Protein AF-A0A8T1AWL1-F1 (afdb_monomer_lite)

Structure (mmCIF, N/CA/C/O backbone):
data_AF-A0A8T1AWL1-F1
#
_entry.id   AF-A0A8T1AWL1-F1
#
loop_
_atom_site.group_PDB
_atom_site.id
_atom_site.type_symbol
_atom_site.label_atom_id
_atom_site.label_alt_id
_atom_site.label_comp_id
_atom_site.label_asym_id
_atom_site.label_entity_id
_atom_site.label_seq_id
_atom_site.pdbx_PDB_ins_code
_atom_site.Cartn_x
_atom_site.Cartn_y
_atom_site.Cartn_z
_atom_site.occupancy
_atom_site.B_iso_or_equiv
_atom_site.auth_seq_id
_atom_site.auth_comp_id
_atom_site.auth_asym_id
_atom_site.auth_atom_id
_atom_site.pdbx_PDB_model_num
ATOM 1 N N . MET A 1 1 ? -36.779 -4.312 30.062 1.00 52.31 1 MET A N 1
ATOM 2 C CA . MET A 1 1 ? -35.317 -4.356 29.832 1.00 52.31 1 MET A CA 1
ATOM 3 C C . MET A 1 1 ? -34.554 -3.399 30.735 1.00 52.31 1 MET A C 1
ATOM 5 O O . MET A 1 1 ? -33.697 -3.873 31.454 1.00 52.31 1 MET A O 1
ATOM 9 N N . VAL A 1 2 ? -34.824 -2.084 30.715 1.00 52.59 2 VAL A N 1
ATOM 10 C CA . VAL A 1 2 ? -34.150 -1.127 31.627 1.00 52.59 2 VAL A CA 1
ATOM 11 C C . VAL A 1 2 ? -34.743 -1.172 33.040 1.00 52.59 2 VAL A C 1
ATOM 13 O O . VAL A 1 2 ? -33.992 -1.184 34.005 1.00 52.59 2 VAL A O 1
ATOM 16 N N . ALA A 1 3 ? -36.070 -1.297 33.149 1.00 58.41 3 ALA A N 1
ATOM 17 C CA . ALA A 1 3 ? -36.783 -1.410 34.428 1.00 58.41 3 ALA A CA 1
ATOM 18 C C . ALA A 1 3 ? -36.463 -2.697 35.216 1.00 58.41 3 ALA A C 1
ATOM 20 O O . ALA A 1 3 ? -36.768 -2.797 36.397 1.00 58.41 3 ALA A O 1
ATOM 21 N N . ASP A 1 4 ? -35.845 -3.684 34.558 1.00 67.50 4 ASP A N 1
ATOM 22 C CA . ASP A 1 4 ? -35.512 -4.978 35.161 1.00 67.50 4 ASP A CA 1
ATOM 23 C C . ASP A 1 4 ? -34.087 -4.991 35.760 1.00 67.50 4 ASP A C 1
ATOM 25 O O . ASP A 1 4 ? -33.639 -6.015 36.272 1.00 67.50 4 ASP A O 1
ATOM 29 N N . GLY A 1 5 ? -33.372 -3.858 35.704 1.00 72.69 5 GLY A N 1
ATOM 30 C CA . GLY A 1 5 ? -32.053 -3.672 36.313 1.00 72.69 5 GLY A CA 1
ATOM 31 C C . GLY A 1 5 ? -30.855 -4.078 35.442 1.00 72.69 5 GLY A C 1
ATOM 32 O O . GLY A 1 5 ? -30.985 -4.623 34.341 1.00 72.69 5 GLY A O 1
ATOM 33 N N . TYR A 1 6 ? -29.652 -3.785 35.948 1.00 79.62 6 TYR A N 1
ATOM 34 C CA . TYR A 1 6 ? -28.379 -4.003 35.244 1.00 79.62 6 TYR A CA 1
ATOM 35 C C . TYR A 1 6 ? -28.126 -5.467 34.877 1.00 79.62 6 TYR A C 1
ATOM 37 O O . TYR A 1 6 ? -27.650 -5.762 33.781 1.00 79.62 6 TYR A O 1
ATOM 45 N N . ASP A 1 7 ? -28.467 -6.391 35.773 1.00 81.25 7 ASP A N 1
ATOM 46 C CA . ASP A 1 7 ? -28.162 -7.813 35.606 1.00 81.25 7 ASP A CA 1
ATOM 47 C C . ASP A 1 7 ? -28.934 -8.432 34.439 1.00 81.25 7 ASP A C 1
ATOM 49 O O . ASP A 1 7 ? -28.407 -9.260 33.693 1.00 81.25 7 ASP A O 1
ATOM 53 N N . VAL A 1 8 ? -30.171 -7.981 34.217 1.00 83.62 8 VAL A N 1
ATOM 54 C CA . VAL A 1 8 ? -30.986 -8.419 33.078 1.00 83.62 8 VAL A CA 1
ATOM 55 C C . VAL A 1 8 ? -30.418 -7.872 31.769 1.00 83.62 8 VAL A C 1
ATOM 57 O O . VAL A 1 8 ? -30.343 -8.603 30.776 1.00 83.62 8 VAL A O 1
ATOM 60 N N . LEU A 1 9 ? -29.953 -6.617 31.771 1.00 83.00 9 LEU A N 1
ATOM 61 C CA . LEU A 1 9 ? -29.252 -6.026 30.632 1.00 83.00 9 LEU A CA 1
ATOM 62 C C . LEU A 1 9 ? -27.975 -6.812 30.302 1.00 83.00 9 LEU A C 1
ATOM 64 O O . LEU A 1 9 ? -27.787 -7.210 29.151 1.00 83.00 9 LEU A O 1
ATOM 68 N N . LEU A 1 10 ? -27.134 -7.085 31.302 1.00 83.94 10 LEU A N 1
ATOM 69 C CA . LEU A 1 10 ? -25.929 -7.899 31.145 1.00 83.94 10 LEU A CA 1
ATOM 70 C C . LEU A 1 10 ? -26.251 -9.302 30.632 1.00 83.94 10 LEU A C 1
ATOM 72 O O . LEU A 1 10 ? -25.583 -9.777 29.717 1.00 83.94 10 LEU A O 1
ATOM 76 N N . GLY A 1 11 ? -27.293 -9.950 31.156 1.00 86.00 11 GLY A N 1
ATOM 77 C CA . GLY A 1 11 ? -27.730 -11.267 30.694 1.00 86.00 11 GLY A CA 1
ATOM 78 C C . GLY A 1 11 ? -28.126 -11.276 29.214 1.00 86.00 11 GLY A C 1
ATOM 79 O O . GLY A 1 11 ? -27.826 -12.230 28.494 1.00 86.00 11 GLY A O 1
ATOM 80 N N . HIS A 1 12 ? -28.754 -10.204 28.724 1.00 84.88 12 HIS A N 1
ATOM 81 C CA . HIS A 1 12 ? -29.041 -10.039 27.298 1.00 84.88 12 HIS A CA 1
ATOM 82 C C . HIS A 1 12 ? -27.786 -9.822 26.460 1.00 84.88 12 HIS A C 1
ATOM 84 O O . HIS A 1 12 ? -27.632 -10.473 25.427 1.00 84.88 12 HIS A O 1
ATOM 90 N N . ILE A 1 13 ? -26.874 -8.961 26.910 1.00 86.06 13 ILE A N 1
ATOM 91 C CA . ILE A 1 13 ? -25.604 -8.740 26.213 1.00 86.06 13 ILE A CA 1
ATOM 92 C C . ILE A 1 13 ? -24.820 -10.059 26.152 1.00 86.06 13 ILE A C 1
ATOM 94 O O . ILE A 1 13 ? -24.369 -10.442 25.077 1.00 86.06 13 ILE A O 1
ATOM 98 N N . LYS A 1 14 ? -24.745 -10.813 27.254 1.00 85.69 14 LYS A N 1
ATOM 99 C CA . LYS A 1 14 ? -24.077 -12.118 27.309 1.00 85.69 14 LYS A CA 1
ATOM 100 C C . LYS A 1 14 ? -24.652 -13.112 26.296 1.00 85.69 14 LYS A C 1
ATOM 102 O O . LYS A 1 14 ? -23.890 -13.732 25.566 1.00 85.69 14 LYS A O 1
ATOM 107 N N . ARG A 1 15 ? -25.982 -13.194 26.153 1.00 86.19 15 ARG A N 1
ATOM 108 C CA . ARG A 1 15 ? -26.602 -14.031 25.106 1.00 86.19 15 ARG A CA 1
ATOM 109 C C . ARG A 1 15 ? -26.169 -13.630 23.696 1.00 86.19 15 ARG A C 1
ATOM 111 O O . ARG A 1 15 ? -25.923 -14.503 22.873 1.00 86.19 15 ARG A O 1
ATOM 118 N N . VAL A 1 16 ? -26.059 -12.330 23.411 1.00 84.69 16 VAL A N 1
ATOM 119 C CA . VAL A 1 16 ? -25.571 -11.853 22.103 1.00 84.69 16 VAL A CA 1
ATOM 120 C C . VAL A 1 16 ? -24.126 -12.299 21.874 1.00 84.69 16 VAL A C 1
ATOM 122 O O . VAL A 1 16 ? -23.803 -12.764 20.779 1.00 84.69 16 VAL A O 1
ATOM 125 N N . PHE A 1 17 ? -23.280 -12.225 22.905 1.00 83.81 17 PHE A N 1
ATOM 126 C CA . PHE A 1 17 ? -21.910 -12.741 22.864 1.00 83.81 17 PHE A CA 1
ATOM 127 C C . PHE A 1 17 ? -21.868 -14.236 22.549 1.00 83.81 17 PHE A C 1
ATOM 129 O O . PHE A 1 17 ? -21.168 -14.622 21.618 1.00 83.81 17 PHE A O 1
ATOM 136 N N . ASP A 1 18 ? -22.669 -15.045 23.244 1.00 82.38 18 ASP A N 1
ATOM 137 C CA . ASP A 1 18 ? -22.719 -16.499 23.045 1.00 82.38 18 ASP A CA 1
ATOM 138 C C . ASP A 1 18 ? -23.155 -16.878 21.617 1.00 82.38 18 ASP A C 1
ATOM 140 O O . ASP A 1 18 ? -22.702 -17.877 21.062 1.00 82.38 18 ASP A O 1
ATOM 144 N N . THR A 1 19 ? -24.011 -16.064 20.989 1.00 84.50 19 THR A N 1
ATOM 145 C CA . THR A 1 19 ? -24.459 -16.278 19.600 1.00 84.50 19 THR A CA 1
ATOM 146 C C . THR A 1 19 ? -23.505 -15.732 18.531 1.00 84.50 19 THR A C 1
ATOM 148 O O . THR A 1 19 ? -23.675 -16.036 17.350 1.00 84.50 19 THR A O 1
ATOM 151 N N . THR A 1 20 ? -22.508 -14.925 18.906 1.00 79.81 20 THR A N 1
ATOM 152 C CA . THR A 1 20 ? -21.612 -14.254 17.954 1.00 79.81 20 THR A CA 1
ATOM 153 C C . THR A 1 20 ? -20.258 -14.959 17.894 1.00 79.81 20 THR A C 1
ATOM 155 O O . THR A 1 20 ? -19.442 -14.858 18.809 1.00 79.81 20 THR A O 1
ATOM 158 N N . ASN A 1 21 ? -19.977 -15.632 16.775 1.00 73.44 21 ASN A N 1
ATOM 159 C CA . ASN A 1 21 ? -18.712 -16.344 16.581 1.00 73.44 21 ASN A CA 1
ATOM 160 C C . ASN A 1 21 ? -17.486 -15.429 16.746 1.00 73.44 21 ASN A C 1
ATOM 162 O O . ASN A 1 21 ? -17.373 -14.382 16.107 1.00 73.44 21 ASN A O 1
ATOM 166 N N . GLY A 1 22 ? -16.519 -15.884 17.549 1.00 71.19 22 GLY A N 1
ATOM 167 C CA . GLY A 1 22 ? -15.225 -15.220 17.731 1.00 71.19 22 GLY A CA 1
ATOM 168 C C . GLY A 1 22 ? -15.190 -14.142 18.818 1.00 71.19 22 GLY A C 1
ATOM 169 O O . GLY A 1 22 ? -14.167 -13.468 18.950 1.00 71.19 22 GLY A O 1
ATOM 170 N N . LEU A 1 23 ? -16.265 -13.985 19.594 1.00 74.25 23 LEU A N 1
ATOM 171 C CA . LEU A 1 23 ? -16.273 -13.193 20.820 1.00 74.25 23 LEU A CA 1
ATOM 172 C C . LEU A 1 23 ? -16.142 -14.103 22.045 1.00 74.25 23 LEU A C 1
ATOM 174 O O . LEU A 1 23 ? -16.758 -15.162 22.108 1.00 74.25 23 LEU A O 1
ATOM 178 N N . THR A 1 24 ? -15.361 -13.663 23.029 1.00 74.75 24 THR A N 1
ATOM 179 C CA . THR A 1 24 ? -15.246 -14.324 24.334 1.00 74.75 24 THR A CA 1
ATOM 180 C C . THR A 1 24 ? -15.748 -13.361 25.398 1.00 74.75 24 THR A C 1
ATOM 182 O O . THR A 1 24 ? -15.341 -12.199 25.419 1.00 74.75 24 THR A O 1
ATOM 185 N N . TRP A 1 25 ? -16.645 -13.830 26.263 1.00 77.75 25 TRP A N 1
ATOM 186 C CA . TRP A 1 25 ? -17.114 -13.054 27.407 1.00 77.75 25 TRP A CA 1
ATOM 187 C C . TRP A 1 25 ? -16.077 -13.096 28.536 1.00 77.75 25 TRP A C 1
ATOM 189 O O . TRP A 1 25 ? -15.722 -14.177 29.003 1.00 77.75 25 TRP A O 1
ATOM 199 N N . GLU A 1 26 ? -15.615 -11.933 28.994 1.00 75.94 26 GLU A N 1
ATOM 200 C CA . GLU A 1 26 ? -14.790 -11.796 30.202 1.00 75.94 26 GLU A CA 1
ATOM 201 C C . GLU A 1 26 ? -15.681 -11.321 31.367 1.00 75.94 26 GLU A C 1
ATOM 203 O O . GLU A 1 26 ? -16.566 -10.488 31.179 1.00 75.94 26 GLU A O 1
ATOM 208 N N . GLU A 1 27 ? -15.482 -11.828 32.588 1.00 72.94 27 GLU A N 1
ATOM 209 C CA . GLU A 1 27 ? -16.329 -11.449 33.739 1.00 72.94 27 GLU A CA 1
ATOM 210 C C . GLU A 1 27 ? -16.206 -9.962 34.120 1.00 72.94 27 GLU A C 1
ATOM 212 O O . GLU A 1 27 ? -17.133 -9.388 34.681 1.00 72.94 27 GLU A O 1
ATOM 217 N N . SER A 1 28 ? -15.099 -9.309 33.755 1.00 76.44 28 SER A N 1
ATOM 218 C CA . SER A 1 28 ? -14.822 -7.892 34.024 1.00 76.44 28 SER A CA 1
ATOM 219 C C . SER A 1 28 ? -15.341 -6.927 32.948 1.00 76.44 28 SER A C 1
ATOM 221 O O . SER A 1 28 ? -14.894 -5.779 32.868 1.00 76.44 28 SER A O 1
ATOM 223 N N . VAL A 1 29 ? -16.243 -7.373 32.073 1.00 79.38 29 VAL A N 1
ATOM 224 C CA . VAL A 1 29 ? -16.742 -6.554 30.965 1.00 79.38 29 VAL A CA 1
ATOM 225 C C . VAL A 1 29 ? -17.571 -5.370 31.474 1.00 79.38 29 VAL A C 1
ATOM 227 O O . VAL A 1 29 ? -18.589 -5.527 32.144 1.00 79.38 29 VAL A O 1
ATOM 230 N N . SER A 1 30 ? -17.153 -4.161 31.091 1.00 88.19 30 SER A N 1
ATOM 231 C CA . SER A 1 30 ? -17.89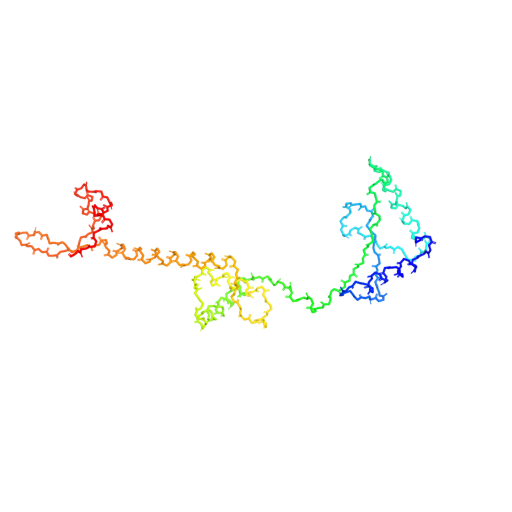4 -2.922 31.342 1.00 88.19 30 SER A CA 1
ATOM 232 C C . SER A 1 30 ? -18.742 -2.534 30.130 1.00 88.19 30 SER A C 1
ATOM 234 O O . SER A 1 30 ? -18.267 -2.560 28.990 1.00 88.19 30 SER A O 1
ATOM 236 N N . VAL A 1 31 ? -19.994 -2.145 30.381 1.00 90.50 31 VAL A N 1
ATOM 237 C CA . VAL A 1 31 ? -20.929 -1.669 29.353 1.00 90.50 31 VAL A CA 1
ATOM 238 C C . VAL A 1 31 ? -20.874 -0.148 29.291 1.00 90.50 31 VAL A C 1
ATOM 240 O O . VAL A 1 31 ? -20.898 0.526 30.317 1.00 90.50 31 VAL A O 1
ATOM 243 N N . TYR A 1 32 ? -20.826 0.400 28.083 1.00 92.88 32 TYR A N 1
ATOM 244 C CA . TYR A 1 32 ? -20.804 1.835 27.826 1.00 92.88 32 TYR A CA 1
ATOM 245 C C . TYR A 1 32 ? -22.014 2.248 27.003 1.00 92.88 32 TYR A C 1
ATOM 247 O O . TYR A 1 32 ? -22.480 1.507 26.141 1.00 92.88 32 TYR A O 1
ATOM 255 N N . VAL A 1 33 ? -22.496 3.462 27.228 1.00 91.69 33 VAL A N 1
ATOM 256 C CA . VAL A 1 33 ? -23.576 4.073 26.464 1.00 91.69 33 VAL A CA 1
ATOM 257 C C . VAL A 1 33 ? -23.051 5.277 25.702 1.00 91.69 33 VAL A C 1
ATOM 259 O O . VAL A 1 33 ? -22.259 6.077 26.209 1.00 91.69 33 VAL A O 1
ATOM 262 N N . LYS A 1 34 ? -23.508 5.418 24.460 1.00 91.19 34 LYS A N 1
ATOM 263 C CA . LYS A 1 34 ? -23.259 6.618 23.669 1.00 91.19 34 LYS A CA 1
ATOM 264 C C . LYS A 1 34 ? -24.265 7.704 24.076 1.00 91.19 34 LYS A C 1
ATOM 266 O O . LYS A 1 34 ? -25.448 7.561 23.764 1.00 91.19 34 LYS A O 1
ATOM 271 N N . PRO A 1 35 ? -23.833 8.805 24.722 1.00 86.19 35 PRO A N 1
ATOM 272 C CA . PRO A 1 35 ? -24.764 9.787 25.285 1.00 86.19 35 PRO A CA 1
ATOM 273 C C . PRO A 1 35 ? -25.473 10.614 24.207 1.00 86.19 35 PRO A C 1
ATOM 275 O O . PRO A 1 35 ? -26.565 11.130 24.428 1.00 86.19 35 PRO A O 1
ATOM 278 N N . THR A 1 36 ? -24.864 10.761 23.024 1.00 80.56 36 THR A N 1
ATOM 279 C CA . THR A 1 36 ? -25.463 11.481 21.897 1.00 80.56 36 THR A CA 1
ATOM 280 C C . THR A 1 36 ? -25.104 10.855 20.553 1.00 80.56 36 THR A C 1
ATOM 282 O O . THR A 1 36 ? -24.020 10.302 20.398 1.00 80.56 36 THR A O 1
ATOM 285 N N . ASN A 1 37 ? -25.953 11.018 19.530 1.00 78.88 37 ASN A N 1
ATOM 286 C CA . ASN A 1 37 ? -25.716 10.435 18.197 1.00 78.88 37 ASN A CA 1
ATOM 287 C C . ASN A 1 37 ? -24.341 10.777 17.588 1.00 78.88 37 ASN A C 1
ATOM 289 O O . ASN A 1 37 ? -23.778 9.948 16.874 1.00 78.88 37 ASN A O 1
ATOM 293 N N . HIS A 1 38 ? -23.779 11.950 17.902 1.00 81.19 38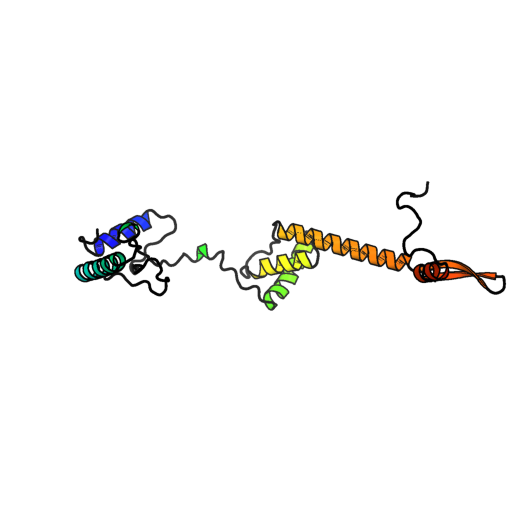 HIS A N 1
ATOM 294 C CA . HIS A 1 38 ? -22.490 12.425 17.382 1.00 81.19 38 HIS A CA 1
ATOM 295 C C . HIS A 1 38 ? -21.351 12.380 18.409 1.00 81.19 38 HIS A C 1
ATOM 297 O O . HIS A 1 38 ? -20.257 12.841 18.099 1.00 81.19 38 HIS A O 1
ATOM 303 N N . ALA A 1 39 ? -21.578 11.830 19.609 1.00 84.94 39 ALA A N 1
ATOM 304 C CA . ALA A 1 39 ? -20.514 11.687 20.598 1.00 84.94 39 ALA A CA 1
ATOM 305 C C . ALA A 1 39 ? -19.380 10.826 20.011 1.00 84.94 39 ALA A C 1
ATOM 307 O O . ALA A 1 39 ? -19.659 9.719 19.527 1.00 84.94 39 ALA A O 1
ATOM 308 N N . PRO A 1 40 ? -18.126 11.310 20.013 1.00 89.19 40 PRO A N 1
ATOM 309 C CA . PRO A 1 40 ? -16.989 10.481 19.660 1.00 89.19 40 PRO A CA 1
ATOM 310 C C . PRO A 1 40 ? -16.797 9.394 20.723 1.00 89.19 40 PRO A C 1
ATOM 312 O O . PRO A 1 40 ? -17.221 9.534 21.867 1.00 89.19 40 PRO A O 1
ATOM 315 N N . GLN A 1 41 ? -16.118 8.311 20.350 1.00 88.44 41 GLN A N 1
ATOM 316 C CA . GLN A 1 41 ? -15.945 7.137 21.210 1.00 88.44 41 GLN A CA 1
ATOM 317 C C . GLN A 1 41 ? -15.309 7.448 22.577 1.00 88.44 41 GLN A C 1
ATOM 319 O O . GLN A 1 41 ? -15.667 6.831 23.574 1.00 88.44 41 GLN A O 1
ATOM 324 N N . LYS A 1 42 ? -14.400 8.430 22.633 1.00 90.81 42 LYS A N 1
ATOM 325 C CA . LYS A 1 42 ? -13.760 8.894 23.876 1.00 90.81 42 LYS A CA 1
ATOM 326 C C . LYS A 1 42 ? -14.738 9.478 24.908 1.00 90.81 42 LYS A C 1
ATOM 328 O O . LYS A 1 42 ? -14.399 9.524 26.081 1.00 90.81 42 LYS A O 1
ATOM 333 N N . ASP A 1 43 ? -15.927 9.894 24.470 1.00 91.88 43 ASP A N 1
ATOM 334 C CA . ASP A 1 43 ? -16.957 10.510 25.313 1.00 91.88 43 ASP A CA 1
ATOM 335 C C . ASP A 1 43 ? -18.063 9.499 25.674 1.00 91.88 43 ASP A C 1
ATOM 337 O O . ASP A 1 43 ? -19.142 9.876 26.136 1.00 91.88 43 ASP A O 1
ATOM 341 N N . TYR A 1 44 ? -17.846 8.204 25.414 1.00 93.06 44 TYR A N 1
ATOM 342 C CA . TYR A 1 44 ? -18.775 7.159 25.834 1.00 93.06 44 TYR A CA 1
ATOM 343 C C . TYR A 1 44 ? -18.686 6.985 27.346 1.00 93.06 44 TYR A C 1
ATOM 345 O O . TYR A 1 44 ? -17.599 6.925 27.917 1.00 93.06 44 TYR A O 1
ATOM 353 N N . ILE A 1 45 ? -19.845 6.886 27.988 1.00 93.38 45 ILE A N 1
ATOM 354 C CA . ILE A 1 45 ? -19.950 6.876 29.446 1.00 93.38 45 ILE A CA 1
ATOM 355 C C . ILE A 1 45 ? -20.264 5.453 29.885 1.00 93.38 45 ILE A C 1
ATOM 357 O O . ILE A 1 45 ? -21.074 4.781 29.249 1.00 93.38 45 ILE A O 1
ATOM 361 N N . GLN A 1 46 ? -19.628 4.981 30.953 1.00 92.75 46 GLN A N 1
ATOM 362 C CA . GLN A 1 46 ? -19.955 3.679 31.524 1.00 92.75 46 GLN A CA 1
ATOM 363 C C . GLN A 1 46 ? -21.404 3.683 32.030 1.00 92.75 46 GLN A C 1
ATOM 365 O O . GLN A 1 46 ? -21.867 4.655 32.635 1.00 92.75 46 GLN A O 1
ATOM 370 N N . VAL A 1 47 ? -22.134 2.611 31.736 1.00 91.06 47 VAL A N 1
ATOM 371 C CA . VAL A 1 47 ? -23.482 2.397 32.260 1.00 91.06 47 VAL A CA 1
ATOM 372 C C . VAL A 1 47 ? -23.358 2.167 33.759 1.00 91.06 47 VAL A C 1
ATOM 374 O O . VAL A 1 47 ? -22.504 1.391 34.193 1.00 91.06 47 VAL A O 1
ATOM 377 N N . ALA A 1 48 ? -24.169 2.870 34.547 1.00 88.56 48 ALA A N 1
ATOM 378 C CA . ALA A 1 48 ? -24.213 2.636 35.985 1.00 88.56 48 ALA A CA 1
ATOM 379 C C . ALA A 1 48 ? -24.564 1.163 36.273 1.00 88.56 48 ALA A C 1
ATOM 381 O O . ALA A 1 48 ? -25.192 0.507 35.455 1.00 88.56 48 ALA A O 1
ATOM 382 N N . THR A 1 49 ? -24.139 0.621 37.408 1.00 84.75 49 THR A N 1
ATOM 383 C CA . THR A 1 49 ? -24.459 -0.762 37.812 1.00 84.75 49 THR A CA 1
ATOM 384 C C . THR A 1 49 ? -25.680 -0.838 38.721 1.00 84.75 49 THR A C 1
ATOM 386 O O . THR A 1 49 ? -26.346 -1.865 38.772 1.00 84.75 49 THR A O 1
ATOM 389 N N . ASP A 1 50 ? -25.988 0.244 39.434 1.00 85.44 50 ASP A N 1
ATOM 390 C CA . ASP A 1 50 ? -27.179 0.331 40.273 1.00 85.44 50 ASP A CA 1
ATOM 391 C C . ASP A 1 50 ? -28.433 0.591 39.426 1.00 85.44 50 ASP A C 1
ATOM 393 O O . ASP A 1 50 ? -28.440 1.476 38.568 1.00 85.44 50 ASP A O 1
ATOM 397 N N . SER A 1 51 ? -29.511 -0.147 39.697 1.00 78.81 51 SER A N 1
ATOM 398 C CA . SER A 1 51 ? -30.771 -0.061 38.955 1.00 78.81 51 SER A CA 1
ATOM 399 C C . SER A 1 51 ? -31.352 1.354 38.957 1.00 78.81 51 SER A C 1
ATOM 401 O O . SER A 1 51 ? -31.758 1.842 37.903 1.00 78.81 51 SER A O 1
ATOM 403 N N . THR A 1 52 ? -31.330 2.055 40.098 1.00 82.62 52 THR A N 1
ATOM 404 C CA . THR A 1 52 ? -31.883 3.421 40.169 1.00 82.62 52 THR A CA 1
ATOM 405 C C . THR A 1 52 ? -31.016 4.423 39.405 1.00 82.62 52 THR A C 1
ATOM 407 O O . THR A 1 52 ? -31.525 5.289 38.686 1.00 82.62 52 THR A O 1
ATOM 410 N N . ALA A 1 53 ? -29.694 4.259 39.477 1.00 85.75 53 ALA A N 1
ATOM 411 C CA . ALA A 1 53 ? -28.743 5.077 38.738 1.00 85.75 53 ALA A CA 1
ATOM 412 C C . ALA A 1 53 ? -28.817 4.848 37.216 1.00 85.75 53 ALA A C 1
ATOM 414 O O . ALA A 1 53 ? -28.694 5.809 36.455 1.00 85.75 53 ALA A O 1
ATOM 415 N N . ILE A 1 54 ? -29.054 3.614 36.756 1.00 86.12 54 ILE A N 1
ATOM 416 C CA . ILE A 1 54 ? -29.245 3.296 35.329 1.00 86.12 54 ILE A CA 1
ATOM 417 C C . ILE A 1 54 ? -30.498 3.963 34.791 1.00 86.12 54 ILE A C 1
ATOM 419 O O . ILE A 1 54 ? -30.450 4.592 33.732 1.00 86.12 54 ILE A O 1
ATOM 423 N N . GLU A 1 55 ? -31.615 3.835 35.508 1.00 84.94 55 GLU A N 1
ATOM 424 C CA . GLU A 1 55 ? -32.870 4.462 35.107 1.00 84.94 55 GLU A CA 1
ATOM 425 C C . GLU A 1 55 ? -32.703 5.977 34.993 1.00 84.94 55 GLU A C 1
ATOM 427 O O . GLU A 1 55 ? -33.049 6.555 33.961 1.00 84.94 55 GLU A O 1
ATOM 432 N N . ALA A 1 56 ? -32.085 6.614 35.992 1.00 87.19 56 ALA A N 1
ATOM 433 C CA . ALA A 1 56 ? -31.795 8.044 35.963 1.00 87.19 56 ALA A CA 1
ATOM 434 C C . ALA A 1 56 ? -30.865 8.431 34.796 1.00 87.19 56 ALA A C 1
ATOM 436 O O . ALA A 1 56 ? -31.114 9.421 34.096 1.00 87.19 56 ALA A O 1
ATOM 437 N N . GLN A 1 57 ? -29.814 7.646 34.542 1.00 89.56 57 GLN A N 1
ATOM 438 C CA . GLN A 1 57 ? -28.867 7.880 33.450 1.00 89.56 57 GLN A CA 1
ATOM 439 C C . GLN A 1 57 ? -29.560 7.788 32.086 1.00 89.56 57 GLN A C 1
ATOM 441 O O . GLN A 1 57 ? -29.455 8.706 31.267 1.00 89.56 57 GLN A O 1
ATOM 446 N N . PHE A 1 58 ? -30.306 6.712 31.835 1.00 88.56 58 PHE A N 1
ATOM 447 C CA . PHE A 1 58 ? -30.998 6.509 30.565 1.00 88.56 58 PHE A CA 1
ATOM 448 C C . PHE A 1 58 ? -32.154 7.490 30.378 1.00 88.56 58 PHE A C 1
ATOM 450 O O . PHE A 1 58 ? -32.320 8.002 29.270 1.00 88.56 58 PHE A O 1
ATOM 457 N N . ALA A 1 59 ? -32.886 7.845 31.438 1.00 86.88 59 ALA A N 1
ATOM 458 C CA . ALA A 1 59 ? -33.900 8.896 31.390 1.00 86.88 59 ALA A CA 1
ATOM 459 C C . ALA A 1 59 ? -33.288 10.255 31.020 1.00 86.88 59 ALA A C 1
ATOM 461 O O . ALA A 1 59 ? -33.850 10.983 30.201 1.00 86.88 59 ALA A O 1
ATOM 462 N N . THR A 1 60 ? -32.104 10.575 31.549 1.00 88.12 60 THR A N 1
ATOM 463 C CA . THR A 1 60 ? -31.386 11.819 31.230 1.00 88.12 60 THR A CA 1
ATOM 464 C C . THR A 1 60 ? -30.932 11.847 29.770 1.00 88.12 60 THR A C 1
ATOM 466 O O . THR A 1 60 ? -31.144 12.840 29.066 1.00 88.12 60 THR A O 1
ATOM 469 N N . ILE A 1 61 ? -30.352 10.747 29.281 1.00 87.69 61 ILE A N 1
ATOM 470 C CA . ILE A 1 61 ? -29.941 10.600 27.876 1.00 87.69 61 ILE A CA 1
ATOM 471 C C . ILE A 1 61 ? -31.160 10.732 26.953 1.00 87.69 61 ILE A C 1
ATOM 473 O O . ILE A 1 61 ? -31.131 11.493 25.983 1.00 87.69 61 ILE A O 1
ATOM 477 N N . TRP A 1 62 ? -32.259 10.057 27.292 1.00 84.19 62 TRP A N 1
ATOM 478 C CA . TRP A 1 62 ? -33.513 10.105 26.546 1.00 84.19 62 TRP A CA 1
ATOM 479 C C . TRP A 1 62 ? -34.122 11.511 26.517 1.00 84.19 62 TRP A C 1
ATOM 481 O O . TRP A 1 62 ? -34.512 12.008 25.457 1.00 84.19 62 TRP A O 1
ATOM 491 N N . HIS A 1 63 ? -34.155 12.196 27.663 1.00 83.44 63 HIS A N 1
ATOM 492 C CA . HIS A 1 63 ? -34.632 13.573 27.758 1.00 83.44 63 HIS A CA 1
ATOM 493 C C . HIS A 1 63 ? -33.781 14.519 26.903 1.00 83.44 63 HIS A C 1
ATOM 495 O O . HIS A 1 63 ? -34.308 15.367 26.187 1.00 83.44 63 HIS A O 1
ATOM 501 N N . THR A 1 64 ? -32.461 14.351 26.923 1.00 82.00 64 THR A N 1
ATOM 502 C CA . THR A 1 64 ? -31.529 15.177 26.143 1.00 82.00 64 THR A CA 1
ATOM 503 C C . THR A 1 64 ? -31.690 14.944 24.642 1.00 82.00 64 THR A C 1
ATOM 505 O O . THR A 1 64 ? -31.624 15.881 23.844 1.00 82.00 64 THR A O 1
ATOM 508 N N . ALA A 1 65 ? -31.950 13.701 24.236 1.00 77.88 65 ALA A N 1
ATOM 509 C CA . ALA A 1 65 ? -32.263 13.373 22.854 1.00 77.88 65 ALA A CA 1
ATOM 510 C C . ALA A 1 65 ? -33.580 14.014 22.383 1.00 77.88 65 ALA A C 1
ATOM 512 O O . ALA A 1 65 ? -33.648 14.494 21.250 1.00 77.88 65 ALA A O 1
ATOM 513 N N . ARG A 1 66 ? -34.590 14.092 23.265 1.00 74.69 66 ARG A N 1
ATOM 514 C CA . ARG A 1 66 ? -35.900 14.712 22.989 1.00 74.69 66 ARG A CA 1
ATOM 515 C C . ARG A 1 66 ? -35.809 16.187 22.607 1.00 74.69 66 ARG A C 1
ATOM 517 O O . ARG A 1 66 ? -36.590 16.641 21.781 1.00 74.69 66 ARG A O 1
ATOM 524 N N . LEU A 1 67 ? -34.865 16.929 23.182 1.00 76.50 67 LEU A N 1
ATOM 525 C CA . LEU A 1 67 ? -34.723 18.378 22.976 1.00 76.50 67 LEU A CA 1
ATOM 526 C C . LEU A 1 67 ? -34.207 18.768 21.573 1.00 76.50 67 LEU A C 1
ATOM 528 O O . LEU A 1 67 ? -33.976 19.944 21.301 1.00 76.50 67 LEU A O 1
ATOM 532 N N . ARG A 1 68 ? -33.995 17.804 20.667 1.00 71.31 68 ARG A N 1
ATOM 533 C CA . ARG A 1 68 ? -33.425 18.035 19.331 1.00 71.31 68 ARG A CA 1
ATOM 534 C C . ARG A 1 68 ? -34.494 18.342 18.283 1.00 71.31 68 ARG A C 1
ATOM 536 O O . ARG A 1 68 ? -35.627 17.885 18.370 1.00 71.31 68 ARG A O 1
ATOM 543 N N . LYS A 1 69 ? -34.076 19.034 17.215 1.00 61.56 69 LYS A N 1
ATOM 544 C CA . LYS A 1 69 ? -34.919 19.540 16.109 1.00 61.56 69 LYS A CA 1
ATOM 545 C C . LYS A 1 69 ? -35.789 18.477 15.402 1.00 61.56 69 LYS A C 1
ATOM 547 O O . LYS A 1 69 ? -36.800 18.836 14.816 1.00 61.56 69 LYS A O 1
ATOM 552 N N . HIS A 1 70 ? -35.413 17.195 15.471 1.00 60.50 70 HIS A N 1
ATOM 553 C CA . HIS A 1 70 ? -36.150 16.058 14.888 1.00 60.50 70 HIS A CA 1
ATOM 554 C C . HIS A 1 70 ? -36.795 15.119 15.934 1.00 60.50 70 HIS A C 1
ATOM 556 O O . HIS A 1 70 ? -37.304 14.060 15.574 1.00 60.50 70 HIS A O 1
ATOM 562 N N . GLY A 1 71 ? -36.801 15.497 17.219 1.00 59.72 71 GLY A N 1
ATOM 563 C CA . GLY A 1 71 ? -37.483 14.769 18.296 1.00 59.72 71 GLY A CA 1
ATOM 564 C C . GLY A 1 71 ? -37.067 13.297 18.467 1.00 59.72 71 GLY A C 1
ATOM 565 O O . GLY A 1 71 ? -35.967 12.888 18.094 1.00 59.72 71 GLY A O 1
ATOM 566 N N . HIS A 1 72 ? -37.967 12.494 19.051 1.00 53.81 72 HIS A N 1
ATOM 567 C CA . HIS A 1 72 ? -37.754 11.067 19.357 1.00 53.81 72 HIS A CA 1
ATOM 568 C C . HIS A 1 72 ? -37.588 10.165 18.126 1.00 53.81 72 HIS A C 1
ATOM 570 O O . HIS A 1 72 ? -37.053 9.069 18.256 1.00 53.81 72 HIS A O 1
ATOM 576 N N . ALA A 1 73 ? -38.025 10.605 16.942 1.00 59.09 73 ALA A N 1
ATOM 577 C CA . ALA A 1 73 ? -38.157 9.744 15.765 1.00 59.09 73 ALA A CA 1
ATOM 578 C C . ALA A 1 73 ? -36.823 9.171 15.244 1.00 59.09 73 ALA A C 1
ATOM 580 O O . ALA A 1 73 ? -36.831 8.207 14.487 1.00 59.09 73 ALA A O 1
ATOM 581 N N . ALA A 1 74 ? -35.685 9.743 15.651 1.00 62.06 74 ALA A N 1
ATOM 582 C CA . ALA A 1 74 ? -34.355 9.338 15.193 1.00 62.06 74 ALA A CA 1
ATOM 583 C C . ALA A 1 74 ? -33.390 8.939 16.326 1.00 62.06 74 ALA A C 1
ATOM 585 O O . ALA A 1 74 ? -32.191 8.778 16.079 1.00 62.06 74 ALA A O 1
ATOM 586 N N . PHE A 1 75 ? -33.858 8.834 17.577 1.00 66.56 75 PHE A N 1
ATOM 587 C CA . PHE A 1 75 ? -32.979 8.479 18.692 1.00 66.56 75 PHE A CA 1
ATOM 588 C C . PHE A 1 75 ? -32.985 6.973 18.955 1.00 66.56 75 PHE A C 1
ATOM 590 O O . PHE A 1 75 ? -34.017 6.388 19.273 1.00 66.56 75 PHE A O 1
ATOM 597 N N . VAL A 1 76 ? -31.803 6.365 18.865 1.00 75.75 76 VAL A N 1
ATOM 598 C CA . VAL A 1 76 ? -31.558 4.959 19.189 1.00 75.75 76 VAL A CA 1
ATOM 599 C C . VAL A 1 76 ? -30.497 4.913 20.278 1.00 75.75 76 VAL A C 1
ATOM 601 O O . VAL A 1 76 ? -29.396 5.441 20.100 1.00 75.75 76 VAL A O 1
ATOM 604 N N . LEU A 1 77 ? -30.821 4.278 21.406 1.00 81.06 77 LEU A N 1
ATOM 605 C CA . LEU A 1 77 ? -29.851 4.041 22.468 1.00 81.06 77 LEU A CA 1
ATOM 606 C C . LEU A 1 77 ? -28.851 2.985 21.989 1.00 81.06 77 LEU A C 1
ATOM 608 O O . LEU A 1 77 ? -29.227 1.848 21.715 1.00 81.06 77 LEU A O 1
ATOM 612 N N . MET A 1 78 ? -27.579 3.364 21.885 1.00 86.12 78 MET A N 1
ATOM 613 C CA . MET A 1 78 ? -26.511 2.452 21.482 1.00 86.12 78 MET A CA 1
ATOM 614 C C . MET A 1 78 ? -25.632 2.108 22.680 1.00 86.12 78 MET A C 1
ATOM 616 O O . MET A 1 78 ? -25.059 2.998 23.319 1.00 86.12 78 MET A O 1
ATOM 620 N N . LEU A 1 79 ? -25.525 0.808 22.944 1.00 89.06 79 LEU A N 1
ATOM 621 C CA . LEU A 1 79 ? -24.660 0.232 23.963 1.00 89.06 79 LEU A CA 1
ATOM 622 C C . LEU A 1 79 ? -23.421 -0.373 23.309 1.00 89.06 79 LEU A C 1
ATOM 624 O O . LEU A 1 79 ? -23.489 -0.943 22.221 1.00 89.06 79 LEU A O 1
ATOM 628 N N . TYR A 1 80 ? -22.294 -0.244 23.991 1.00 89.81 80 TYR A N 1
ATOM 629 C CA . TYR A 1 80 ? -20.993 -0.681 23.521 1.00 89.81 80 TYR A CA 1
ATOM 630 C C . TYR A 1 80 ? -20.292 -1.479 24.606 1.00 89.81 80 TYR A C 1
ATOM 632 O O . TYR A 1 80 ? -20.328 -1.132 25.784 1.00 89.81 80 TYR A O 1
ATOM 640 N N . VAL A 1 81 ? -19.611 -2.532 24.176 1.00 89.00 81 VAL A N 1
ATOM 641 C CA . VAL A 1 81 ? -18.748 -3.353 25.013 1.00 89.00 81 VAL A CA 1
ATOM 642 C C . VAL A 1 81 ? -17.383 -3.413 24.351 1.00 89.00 81 VAL A C 1
ATOM 644 O O . VAL A 1 81 ? -17.279 -3.628 23.141 1.00 89.00 81 VAL A O 1
ATOM 647 N N . TYR A 1 82 ? -16.335 -3.218 25.143 1.00 84.19 82 TYR A N 1
ATOM 648 C CA . TYR A 1 82 ? -14.962 -3.344 24.679 1.00 84.19 82 TYR A CA 1
ATOM 649 C C . TYR A 1 82 ? -14.460 -4.750 24.947 1.00 84.19 82 TYR A C 1
ATOM 651 O O . TYR A 1 82 ? -14.502 -5.223 26.077 1.00 84.19 82 TYR A O 1
ATOM 659 N N . VAL A 1 83 ? -13.959 -5.394 23.900 1.00 78.19 83 VAL A N 1
ATOM 660 C CA . VAL A 1 83 ? -13.409 -6.743 23.980 1.00 78.19 83 VAL A CA 1
ATOM 661 C C . VAL A 1 83 ? -12.013 -6.810 23.407 1.00 78.19 83 VAL A C 1
ATOM 663 O O . VAL A 1 83 ? -11.718 -6.279 22.329 1.00 78.19 83 VAL A O 1
ATOM 666 N N . SER A 1 84 ? -11.157 -7.510 24.140 1.00 68.38 84 SER A N 1
ATOM 667 C CA . SER A 1 84 ? -9.827 -7.876 23.693 1.00 68.38 84 SER A CA 1
ATOM 668 C C . SER A 1 84 ? -9.953 -8.881 22.554 1.00 68.38 84 SER A C 1
ATOM 670 O O . SER A 1 84 ? -10.387 -10.012 22.745 1.00 68.38 84 SER A O 1
ATOM 672 N N . ARG A 1 85 ? -9.567 -8.488 21.337 1.00 61.25 85 ARG A N 1
ATOM 673 C CA . ARG A 1 85 ? -9.491 -9.455 20.235 1.00 61.25 85 ARG A CA 1
ATOM 674 C C . ARG A 1 85 ? -8.366 -10.463 20.510 1.00 61.25 85 ARG A C 1
ATOM 676 O O .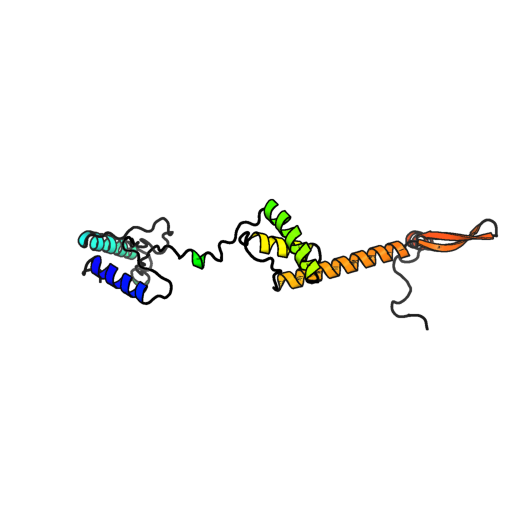 ARG A 1 85 ? -7.253 -10.023 20.832 1.00 61.25 85 ARG A O 1
ATOM 683 N N . PRO A 1 86 ? -8.602 -11.781 20.343 1.00 58.34 86 PRO A N 1
ATOM 684 C CA . PRO A 1 86 ? -7.576 -12.795 20.541 1.00 58.34 86 PRO A CA 1
ATOM 685 C C . PRO A 1 86 ? -6.334 -12.497 19.700 1.00 58.34 86 PRO A C 1
ATOM 687 O O . PRO A 1 86 ? -6.423 -12.139 18.524 1.00 58.34 86 PRO A O 1
ATOM 690 N N . ARG A 1 87 ? -5.150 -12.681 20.293 1.00 50.50 87 ARG A N 1
ATOM 691 C CA . ARG A 1 87 ? -3.854 -12.373 19.664 1.00 50.50 87 ARG A CA 1
ATOM 692 C C . ARG A 1 87 ? -3.637 -13.120 18.338 1.00 50.50 87 ARG A C 1
ATOM 694 O O . ARG A 1 87 ? -2.945 -12.597 17.476 1.00 50.50 87 ARG A O 1
ATOM 701 N N . ALA A 1 88 ? -4.281 -14.272 18.141 1.00 51.12 88 ALA A N 1
ATOM 702 C CA . ALA A 1 88 ? -4.255 -15.037 16.891 1.00 51.12 88 ALA A CA 1
ATOM 703 C C . ALA A 1 88 ? -4.903 -14.300 15.698 1.00 51.12 88 ALA A C 1
ATOM 705 O O . ALA A 1 88 ? -4.498 -14.500 14.559 1.00 51.12 88 ALA A O 1
ATOM 706 N N . GLN A 1 89 ? -5.836 -13.370 15.939 1.00 48.03 89 GLN A N 1
ATOM 707 C CA . GLN A 1 89 ? -6.361 -12.469 14.902 1.00 48.03 89 GLN A CA 1
ATOM 708 C C . GLN A 1 89 ? -5.458 -11.244 14.657 1.00 48.03 89 GLN A C 1
ATOM 710 O O . GLN A 1 89 ? -5.745 -10.439 13.775 1.00 48.03 89 GLN A O 1
ATOM 715 N N . ARG A 1 90 ? -4.325 -11.106 15.370 1.00 46.75 90 ARG A N 1
ATOM 716 C CA . ARG A 1 90 ? -3.258 -10.138 15.040 1.00 46.75 90 ARG A CA 1
ATOM 717 C C . ARG A 1 90 ? -2.313 -10.639 13.940 1.00 46.75 90 ARG A C 1
ATOM 719 O O . ARG A 1 90 ? -1.200 -10.135 13.831 1.00 46.75 90 ARG A O 1
ATOM 726 N N . LEU A 1 91 ? -2.755 -11.552 13.076 1.00 47.44 91 LEU A N 1
ATOM 727 C CA . LEU A 1 91 ? -2.071 -11.840 11.806 1.00 47.44 91 LEU A CA 1
ATOM 728 C C . LEU A 1 91 ? -1.977 -10.605 10.884 1.00 47.44 91 LEU A C 1
ATOM 730 O O . LEU A 1 91 ? -1.312 -10.646 9.857 1.00 47.44 91 LEU A O 1
ATOM 734 N N . THR A 1 92 ? -2.592 -9.480 11.262 1.00 51.38 92 THR A N 1
ATOM 735 C CA . THR A 1 92 ? -2.576 -8.230 10.500 1.00 51.38 92 THR A CA 1
ATOM 736 C C . THR A 1 92 ? -2.074 -7.025 11.298 1.00 51.38 92 THR A C 1
ATOM 738 O O . THR A 1 92 ? -2.510 -5.904 11.026 1.00 51.38 92 THR A O 1
ATOM 741 N N . SER A 1 93 ? -1.172 -7.179 12.281 1.00 53.69 93 SER A N 1
ATOM 742 C CA . SER A 1 93 ? -0.446 -5.991 12.763 1.00 53.69 93 SER A CA 1
ATOM 743 C C . SER A 1 93 ? 0.577 -5.585 11.699 1.00 53.69 93 SER A C 1
ATOM 745 O O . SER A 1 93 ? 1.765 -5.880 11.821 1.00 53.69 93 SER A O 1
ATOM 747 N N . LEU A 1 94 ? 0.084 -4.964 10.624 1.00 59.44 94 LEU A N 1
ATOM 748 C CA . LEU A 1 94 ? 0.891 -4.315 9.602 1.00 59.44 94 LEU A CA 1
ATOM 749 C C . LEU A 1 94 ? 1.885 -3.407 10.324 1.00 59.44 94 LEU A C 1
ATOM 751 O O . LEU A 1 94 ? 1.505 -2.418 10.954 1.00 59.44 94 LEU A O 1
ATOM 755 N N . ARG A 1 95 ? 3.160 -3.783 10.290 1.00 70.62 95 ARG A N 1
ATOM 756 C CA . ARG A 1 95 ? 4.234 -2.971 10.850 1.00 70.62 95 ARG A CA 1
ATOM 757 C C . ARG A 1 95 ? 4.476 -1.786 9.929 1.00 70.62 95 ARG A C 1
ATOM 759 O O . ARG A 1 95 ? 4.220 -1.841 8.725 1.00 70.62 95 ARG A O 1
ATOM 766 N N . ARG A 1 96 ? 5.012 -0.699 10.482 1.00 77.31 96 ARG A N 1
ATOM 767 C CA . ARG A 1 96 ? 5.509 0.395 9.649 1.00 77.31 96 ARG A CA 1
ATOM 768 C C . ARG A 1 96 ? 6.693 -0.121 8.831 1.00 77.31 96 ARG A C 1
ATOM 770 O O . ARG A 1 96 ? 7.657 -0.631 9.397 1.00 77.31 96 ARG A O 1
ATOM 777 N N . ALA A 1 97 ? 6.629 0.049 7.514 1.00 85.25 97 ALA A N 1
ATOM 778 C CA . ALA A 1 97 ? 7.774 -0.154 6.637 1.00 85.25 97 ALA A CA 1
ATOM 779 C C . ALA A 1 97 ? 8.737 1.031 6.820 1.00 85.25 97 ALA A C 1
ATOM 781 O O . ALA A 1 97 ? 8.579 2.068 6.183 1.00 85.25 97 ALA A O 1
ATOM 782 N N . THR A 1 98 ? 9.656 0.925 7.780 1.00 89.69 98 THR A N 1
ATOM 783 C CA . THR A 1 98 ? 10.729 1.908 7.985 1.00 89.69 98 THR A CA 1
ATOM 784 C C . THR A 1 98 ? 11.832 1.707 6.952 1.00 89.69 98 THR A C 1
ATOM 786 O O . THR A 1 98 ? 12.029 0.586 6.488 1.00 89.69 98 THR A O 1
ATOM 789 N N . ASP A 1 99 ? 12.592 2.757 6.632 1.00 89.12 99 ASP A N 1
ATOM 790 C CA . ASP A 1 99 ? 13.653 2.679 5.616 1.00 89.12 99 ASP A CA 1
ATOM 791 C C . ASP A 1 99 ? 14.666 1.568 5.906 1.00 89.12 99 ASP A C 1
ATOM 793 O O . ASP A 1 99 ? 14.994 0.788 5.016 1.00 89.12 99 ASP A O 1
ATOM 797 N N . GLY A 1 100 ? 15.088 1.414 7.168 1.00 90.50 100 GLY A N 1
ATOM 798 C CA . GLY A 1 100 ? 15.988 0.331 7.574 1.00 90.50 100 GLY A CA 1
ATOM 799 C C . GLY A 1 100 ? 15.420 -1.064 7.284 1.00 90.50 100 GLY A C 1
ATOM 800 O O . GLY A 1 100 ? 16.109 -1.898 6.701 1.00 90.50 100 GLY A O 1
ATOM 801 N N . ARG A 1 101 ? 14.137 -1.300 7.605 1.00 89.06 101 ARG A N 1
ATOM 802 C CA . ARG A 1 101 ? 13.463 -2.577 7.303 1.00 89.06 101 ARG A CA 1
ATOM 803 C C . ARG A 1 101 ? 13.296 -2.775 5.803 1.00 89.06 101 ARG A C 1
ATOM 805 O O . ARG A 1 101 ? 13.502 -3.880 5.322 1.00 89.06 101 ARG A O 1
ATOM 812 N N . ILE A 1 102 ? 12.932 -1.731 5.059 1.00 93.19 102 ILE A N 1
ATOM 813 C CA . ILE A 1 102 ? 12.787 -1.821 3.602 1.00 93.19 102 ILE A CA 1
ATOM 814 C C . ILE A 1 102 ? 14.123 -2.224 2.974 1.00 93.19 102 ILE A C 1
ATOM 816 O O . ILE A 1 102 ? 14.132 -3.119 2.142 1.00 93.19 102 ILE A O 1
ATOM 820 N N . GLN A 1 103 ? 15.244 -1.633 3.397 1.00 92.69 103 GLN A N 1
ATOM 821 C CA . GLN A 1 103 ? 16.576 -1.974 2.882 1.00 92.69 103 GLN A CA 1
ATOM 822 C C . GLN A 1 103 ? 16.981 -3.421 3.193 1.00 92.69 103 GLN A C 1
ATOM 824 O O . GLN A 1 103 ? 17.529 -4.110 2.332 1.00 92.69 103 GLN A O 1
ATOM 829 N N . GLU A 1 104 ? 16.688 -3.903 4.402 1.00 91.38 104 GLU A N 1
ATOM 830 C CA . GLU A 1 104 ? 16.915 -5.301 4.774 1.00 91.38 104 GLU A CA 1
ATOM 831 C C . GLU A 1 104 ? 16.067 -6.252 3.914 1.00 91.38 104 GLU A C 1
ATOM 833 O O . GLU A 1 104 ? 16.588 -7.193 3.308 1.00 91.38 104 GLU A O 1
ATOM 838 N N . GLN A 1 105 ? 14.763 -5.974 3.806 1.00 92.75 105 GLN A N 1
ATOM 839 C CA . GLN A 1 105 ? 13.840 -6.799 3.031 1.00 92.75 105 GLN A CA 1
ATOM 840 C C . GLN A 1 105 ? 14.104 -6.720 1.529 1.00 92.75 105 GLN A C 1
ATOM 842 O O . GLN A 1 105 ? 13.906 -7.714 0.841 1.00 92.75 105 GLN A O 1
ATOM 847 N N . LEU A 1 106 ? 14.619 -5.602 1.011 1.00 94.88 106 LEU A N 1
ATOM 848 C CA . LEU A 1 106 ? 14.984 -5.452 -0.398 1.00 94.88 106 LEU A CA 1
ATOM 849 C C . LEU A 1 106 ? 16.007 -6.506 -0.818 1.00 94.88 106 LEU A C 1
ATOM 851 O O . LEU A 1 106 ? 15.838 -7.137 -1.856 1.00 94.88 106 LEU A O 1
ATOM 855 N N . ARG A 1 107 ? 17.027 -6.756 0.012 1.00 93.50 107 ARG A N 1
ATOM 856 C CA . ARG A 1 107 ? 18.042 -7.785 -0.268 1.00 93.50 107 ARG A CA 1
ATOM 857 C C . ARG A 1 107 ? 17.432 -9.185 -0.275 1.00 93.50 107 ARG A C 1
ATOM 859 O O . ARG A 1 107 ? 17.721 -9.968 -1.174 1.00 93.50 107 ARG A O 1
ATOM 866 N N . ARG A 1 108 ? 16.568 -9.479 0.702 1.00 92.56 108 ARG A N 1
ATOM 867 C CA . ARG A 1 108 ? 15.887 -10.779 0.835 1.00 92.56 108 ARG A CA 1
ATOM 868 C C . ARG A 1 108 ? 14.938 -11.041 -0.334 1.00 92.56 108 ARG A C 1
ATOM 870 O O . ARG A 1 108 ? 14.978 -12.112 -0.926 1.00 92.56 108 ARG A O 1
ATOM 877 N N . VAL A 1 109 ? 14.128 -10.049 -0.693 1.00 94.38 109 VAL A N 1
ATOM 878 C CA . VAL A 1 109 ? 13.181 -10.116 -1.811 1.00 94.38 109 VAL A CA 1
ATOM 879 C C . VAL A 1 109 ? 13.910 -10.201 -3.148 1.00 94.38 109 VAL A C 1
ATOM 881 O O . VAL A 1 109 ? 13.530 -11.016 -3.977 1.00 94.38 109 VAL A O 1
ATOM 884 N N . ALA A 1 110 ? 14.978 -9.428 -3.361 1.00 93.62 110 ALA A N 1
ATOM 885 C CA . ALA A 1 110 ? 15.760 -9.506 -4.595 1.00 93.62 110 ALA A CA 1
ATOM 886 C C . ALA A 1 110 ? 16.438 -10.877 -4.764 1.00 93.62 110 ALA A C 1
ATOM 888 O O . ALA A 1 110 ? 16.459 -11.416 -5.869 1.00 93.62 110 ALA A O 1
ATOM 889 N N . ALA A 1 111 ? 16.959 -11.459 -3.677 1.00 93.75 111 ALA A N 1
ATOM 890 C CA . ALA A 1 111 ? 17.497 -12.818 -3.691 1.00 93.75 111 ALA A CA 1
ATOM 891 C C . ALA A 1 111 ? 16.408 -13.848 -4.023 1.00 93.75 111 ALA A C 1
ATOM 893 O O . ALA A 1 111 ? 16.600 -14.653 -4.927 1.00 93.75 111 ALA A O 1
ATOM 894 N N . TYR A 1 112 ? 15.244 -13.751 -3.374 1.00 94.62 112 TYR A N 1
ATOM 895 C CA . TYR A 1 112 ? 14.096 -14.621 -3.632 1.00 94.62 112 TYR A CA 1
ATOM 896 C C . TYR A 1 112 ? 13.608 -14.516 -5.084 1.00 94.62 112 TYR A C 1
ATOM 898 O O . TYR A 1 112 ? 13.455 -15.518 -5.771 1.00 94.62 112 TYR A O 1
ATOM 906 N N . MET A 1 113 ? 13.420 -13.303 -5.607 1.00 94.31 113 MET A N 1
ATOM 907 C CA . MET A 1 113 ? 13.008 -13.109 -7.000 1.00 94.31 113 MET A CA 1
ATOM 908 C C . MET A 1 113 ? 14.018 -13.708 -7.981 1.00 94.31 113 MET A C 1
ATOM 910 O O . MET A 1 113 ? 13.614 -14.296 -8.976 1.00 94.31 113 MET A O 1
ATOM 914 N N . ARG A 1 114 ? 15.320 -13.619 -7.688 1.00 93.75 114 ARG A N 1
ATOM 915 C CA . ARG A 1 114 ? 16.361 -14.236 -8.517 1.00 93.75 114 ARG A CA 1
ATOM 916 C C . ARG A 1 114 ? 16.337 -15.762 -8.440 1.00 93.75 114 ARG A C 1
ATOM 918 O O . ARG A 1 114 ? 16.433 -16.410 -9.473 1.00 93.75 114 ARG A O 1
ATOM 925 N N . GLU A 1 115 ? 16.209 -16.320 -7.240 1.00 94.94 115 GLU A N 1
ATOM 926 C CA . GLU A 1 115 ? 16.176 -17.767 -6.999 1.00 94.94 115 GLU A CA 1
ATOM 927 C C . GLU A 1 115 ? 14.989 -18.433 -7.706 1.00 94.94 115 GLU A C 1
ATOM 929 O O . GLU A 1 115 ? 15.154 -19.443 -8.384 1.00 94.94 115 GLU A O 1
ATOM 934 N N . TYR A 1 116 ? 13.810 -17.813 -7.630 1.00 92.75 116 TYR A N 1
ATOM 935 C CA . TYR A 1 116 ? 12.582 -18.318 -8.247 1.00 92.75 116 TYR A CA 1
ATOM 936 C C . TYR A 1 116 ? 12.339 -17.782 -9.667 1.00 92.75 116 TYR A C 1
ATOM 938 O O . TYR A 1 116 ? 11.253 -17.973 -10.209 1.00 92.75 116 TYR A O 1
ATOM 946 N N . SER A 1 117 ? 13.326 -17.112 -10.277 1.00 92.00 117 SER A N 1
ATOM 947 C CA . SER A 1 117 ? 13.230 -16.522 -11.626 1.00 92.00 117 SER A CA 1
ATOM 948 C C . SER A 1 117 ? 11.981 -15.648 -11.835 1.00 92.00 117 SER A C 1
ATOM 950 O O . SER A 1 117 ? 11.362 -15.651 -12.896 1.00 92.00 117 SER A O 1
ATOM 952 N N . ILE A 1 118 ? 11.593 -14.894 -10.806 1.00 90.75 118 ILE A N 1
ATOM 953 C CA . ILE A 1 118 ? 10.460 -13.972 -10.858 1.00 90.75 118 ILE A CA 1
ATOM 954 C C . ILE A 1 118 ? 10.913 -12.701 -11.569 1.00 90.75 118 ILE A C 1
ATOM 956 O O . ILE A 1 118 ? 11.746 -11.949 -11.058 1.00 90.75 118 ILE A O 1
ATOM 960 N N . GLU A 1 119 ? 10.317 -12.438 -12.726 1.00 88.69 119 GLU A N 1
ATOM 961 C CA . GLU A 1 119 ? 10.572 -11.225 -13.494 1.00 88.69 119 GLU A CA 1
ATOM 962 C C . GLU A 1 119 ? 10.205 -9.964 -12.699 1.00 88.69 119 GLU A C 1
ATOM 964 O O . GLU A 1 119 ? 9.136 -9.859 -12.087 1.00 88.69 119 GLU A O 1
ATOM 969 N N . GLY A 1 120 ? 11.105 -8.984 -12.714 1.00 87.88 120 GLY A N 1
ATOM 970 C CA . GLY A 1 120 ? 10.888 -7.685 -12.091 1.00 87.88 120 GLY A CA 1
ATOM 971 C C . GLY A 1 120 ? 12.180 -6.890 -11.959 1.00 87.88 120 GLY A C 1
ATOM 972 O O . GLY A 1 120 ? 13.246 -7.440 -11.673 1.00 87.88 120 GLY A O 1
ATOM 973 N N . GLY A 1 121 ? 12.073 -5.584 -12.171 1.00 91.81 121 GLY A N 1
ATOM 974 C CA . GLY A 1 121 ? 13.175 -4.640 -12.049 1.00 91.81 121 GLY A CA 1
ATOM 975 C C . GLY A 1 121 ? 13.164 -3.891 -10.712 1.00 91.81 121 GLY A C 1
ATOM 976 O O . GLY A 1 121 ? 12.571 -4.357 -9.727 1.00 91.81 121 GLY A O 1
ATOM 977 N N . PRO A 1 122 ? 13.856 -2.742 -10.643 1.00 93.56 122 PRO A N 1
ATOM 978 C CA . PRO A 1 122 ? 14.003 -1.960 -9.419 1.00 93.56 122 PRO A CA 1
ATOM 979 C C . PRO A 1 122 ? 12.672 -1.559 -8.771 1.00 93.56 122 PRO A C 1
ATOM 981 O O . PRO A 1 122 ? 12.563 -1.582 -7.539 1.00 93.56 122 PRO A O 1
ATOM 984 N N . ALA A 1 123 ? 11.652 -1.213 -9.563 1.00 94.50 123 ALA A N 1
ATOM 985 C CA . ALA A 1 123 ? 10.365 -0.768 -9.040 1.00 94.50 123 ALA A CA 1
ATOM 986 C C . ALA A 1 123 ? 9.585 -1.934 -8.413 1.00 94.50 123 ALA A C 1
ATOM 988 O O . ALA A 1 123 ? 9.118 -1.837 -7.271 1.00 94.50 123 ALA A O 1
ATOM 989 N N . SER A 1 124 ? 9.527 -3.069 -9.112 1.00 95.50 124 SER A N 1
ATOM 990 C CA . SER A 1 124 ? 8.925 -4.318 -8.634 1.00 95.50 124 SER A CA 1
ATOM 991 C C . SER A 1 124 ? 9.570 -4.825 -7.343 1.00 95.50 124 SER A C 1
ATOM 993 O O . SER A 1 124 ? 8.872 -5.152 -6.379 1.00 95.50 124 SER A O 1
ATOM 995 N N . GLN A 1 125 ? 10.906 -4.842 -7.287 1.00 95.25 125 GLN A N 1
ATOM 996 C CA . GLN A 1 125 ? 11.652 -5.284 -6.105 1.00 95.25 125 GLN A CA 1
ATOM 997 C C . GLN A 1 125 ? 11.381 -4.384 -4.896 1.00 95.25 125 GLN A C 1
ATOM 999 O O . GLN A 1 125 ? 11.137 -4.884 -3.796 1.00 95.25 125 GLN A O 1
ATOM 1004 N N . ARG A 1 126 ? 11.368 -3.056 -5.086 1.00 94.94 126 ARG A N 1
ATOM 1005 C CA . ARG A 1 126 ? 11.061 -2.103 -4.007 1.00 94.94 126 ARG A CA 1
ATOM 1006 C C . ARG A 1 126 ? 9.644 -2.272 -3.477 1.00 94.94 126 ARG A C 1
ATOM 1008 O O . ARG A 1 126 ? 9.446 -2.258 -2.264 1.00 94.94 126 ARG A O 1
ATOM 1015 N N . TYR A 1 127 ? 8.662 -2.455 -4.352 1.00 95.56 127 TYR A N 1
ATOM 1016 C CA . TYR A 1 127 ? 7.278 -2.661 -3.929 1.00 95.56 127 TYR A CA 1
ATOM 1017 C C . TYR A 1 127 ? 7.094 -3.960 -3.133 1.00 95.56 127 TYR A C 1
ATOM 1019 O O . TYR A 1 127 ? 6.459 -3.961 -2.071 1.00 95.56 127 TYR A O 1
ATOM 1027 N N . ALA A 1 128 ? 7.697 -5.054 -3.600 1.00 94.69 128 ALA A N 1
ATOM 1028 C CA . ALA A 1 128 ? 7.690 -6.322 -2.884 1.00 94.69 128 ALA A CA 1
ATOM 1029 C C . ALA A 1 128 ? 8.420 -6.210 -1.529 1.00 94.69 128 ALA A C 1
ATOM 1031 O O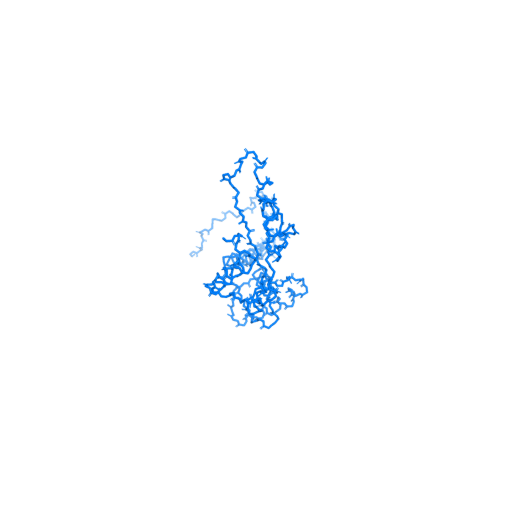 . ALA A 1 128 ? 7.899 -6.675 -0.516 1.00 94.69 128 ALA A O 1
ATOM 1032 N N . ALA A 1 129 ? 9.542 -5.485 -1.460 1.00 94.75 129 ALA A N 1
ATOM 1033 C CA . ALA A 1 129 ? 10.250 -5.206 -0.208 1.00 94.75 129 ALA A CA 1
ATOM 1034 C C . ALA A 1 129 ? 9.413 -4.395 0.791 1.00 94.75 129 ALA A C 1
ATOM 1036 O O . ALA A 1 129 ? 9.391 -4.715 1.977 1.00 94.75 129 ALA A O 1
ATOM 1037 N N . ILE A 1 130 ? 8.687 -3.372 0.329 1.00 94.00 130 ILE A N 1
ATOM 1038 C CA . ILE A 1 130 ? 7.775 -2.587 1.177 1.00 94.00 130 ILE A CA 1
ATOM 1039 C C . ILE A 1 130 ? 6.650 -3.469 1.717 1.00 94.00 130 ILE A C 1
ATOM 1041 O O . ILE A 1 130 ? 6.298 -3.359 2.891 1.00 94.00 130 ILE A O 1
ATOM 1045 N N . SER A 1 131 ? 6.095 -4.342 0.877 1.00 92.25 131 SER A N 1
ATOM 1046 C CA . SER A 1 131 ? 5.039 -5.275 1.277 1.00 92.25 131 SER A CA 1
ATOM 1047 C C . SER A 1 131 ? 5.550 -6.254 2.338 1.00 92.25 131 SER A C 1
ATOM 1049 O O . SER A 1 131 ? 4.924 -6.390 3.388 1.00 92.25 131 SER A O 1
ATOM 1051 N N . GLN A 1 132 ? 6.740 -6.824 2.131 1.00 91.62 132 GLN A N 1
ATOM 1052 C CA . GLN A 1 132 ? 7.395 -7.718 3.085 1.00 91.62 132 GLN A CA 1
ATOM 1053 C C . GLN A 1 132 ? 7.780 -7.006 4.393 1.00 91.62 132 GLN A C 1
ATOM 1055 O O . GLN A 1 132 ? 7.615 -7.559 5.474 1.00 91.62 132 GLN A O 1
ATOM 1060 N N . ALA A 1 133 ? 8.238 -5.751 4.339 1.00 91.94 133 ALA A N 1
ATOM 1061 C CA . ALA A 1 133 ? 8.655 -4.987 5.520 1.00 91.94 133 ALA A CA 1
ATOM 1062 C C . ALA A 1 133 ? 7.513 -4.709 6.511 1.00 91.94 133 ALA A C 1
ATOM 1064 O O . ALA A 1 133 ? 7.774 -4.452 7.694 1.00 91.94 133 ALA A O 1
ATOM 1065 N N . ARG A 1 134 ? 6.261 -4.766 6.037 1.00 89.06 134 ARG A N 1
ATOM 1066 C CA . ARG A 1 134 ? 5.049 -4.652 6.863 1.00 89.06 134 ARG A CA 1
ATOM 1067 C C . ARG A 1 134 ? 4.688 -5.955 7.572 1.00 89.06 134 ARG A C 1
ATOM 1069 O O . ARG A 1 134 ? 3.881 -5.912 8.502 1.00 89.06 134 ARG A O 1
ATOM 1076 N N . LEU A 1 135 ? 5.262 -7.080 7.156 1.00 88.19 135 LEU A N 1
ATOM 1077 C CA . LEU A 1 135 ? 5.039 -8.379 7.774 1.00 88.19 135 LEU A CA 1
ATOM 1078 C C . LEU A 1 135 ? 5.950 -8.578 9.004 1.00 88.19 135 LEU A C 1
ATOM 1080 O O . LEU A 1 135 ? 6.945 -7.859 9.178 1.00 88.19 135 LEU A O 1
ATOM 1084 N N . PRO A 1 136 ? 5.588 -9.517 9.898 1.00 83.44 136 PRO A N 1
ATOM 1085 C CA . PRO A 1 136 ? 6.464 -10.012 10.959 1.00 83.44 136 PRO A CA 1
ATOM 1086 C C . PRO A 1 136 ? 7.807 -10.547 10.432 1.00 83.44 136 PRO A C 1
ATOM 1088 O O . PRO A 1 136 ? 7.923 -10.906 9.264 1.00 83.44 136 PRO A O 1
ATOM 1091 N N . ASP A 1 137 ? 8.834 -10.592 11.285 1.00 78.38 137 ASP A N 1
ATOM 1092 C CA . ASP A 1 137 ? 10.205 -10.941 10.861 1.00 78.38 137 ASP A CA 1
ATOM 1093 C C . ASP A 1 137 ? 10.358 -12.427 10.481 1.00 78.38 137 ASP A C 1
ATOM 1095 O O . ASP A 1 137 ? 11.206 -12.779 9.658 1.00 78.38 137 ASP A O 1
ATOM 1099 N N . ASP A 1 138 ? 9.500 -13.270 11.056 1.00 82.06 138 ASP A N 1
ATOM 1100 C CA . ASP A 1 138 ? 9.334 -14.703 10.812 1.00 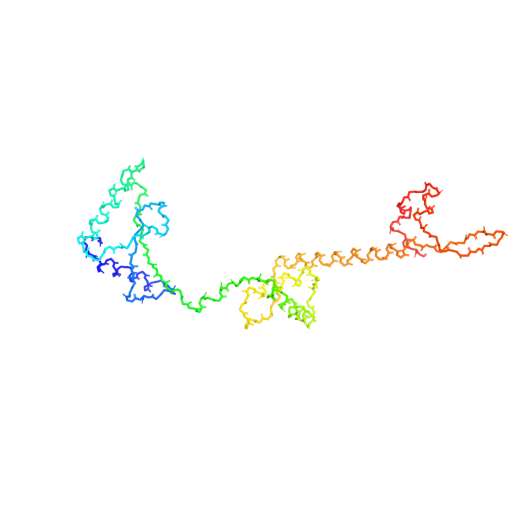82.06 138 ASP A CA 1
ATOM 1101 C C . ASP A 1 138 ? 8.448 -15.016 9.597 1.00 82.06 138 ASP A C 1
ATOM 1103 O O . ASP A 1 138 ? 8.326 -16.177 9.204 1.00 82.06 138 ASP A O 1
ATOM 1107 N N . ALA A 1 139 ? 7.844 -14.002 8.968 1.00 83.88 139 ALA A N 1
ATOM 1108 C CA . ALA A 1 139 ? 7.029 -14.221 7.786 1.00 83.88 139 ALA A CA 1
ATOM 1109 C C . ALA A 1 139 ? 7.895 -14.717 6.611 1.00 83.88 139 ALA A C 1
ATOM 1111 O O . ALA A 1 139 ? 8.970 -14.156 6.349 1.00 83.88 139 ALA A O 1
ATOM 1112 N N . PRO A 1 140 ? 7.426 -15.730 5.858 1.00 87.81 140 PRO A N 1
ATOM 1113 C CA . PRO A 1 140 ? 8.114 -16.177 4.655 1.00 87.81 140 PRO A CA 1
ATOM 1114 C C . PRO A 1 140 ? 8.200 -15.029 3.647 1.00 87.81 140 PRO A C 1
ATOM 1116 O O . PRO A 1 140 ? 7.301 -14.188 3.566 1.00 87.81 140 PRO A O 1
ATOM 1119 N N . VAL A 1 141 ? 9.292 -14.986 2.883 1.00 90.25 141 VAL A N 1
ATOM 1120 C CA . VAL A 1 141 ? 9.439 -14.007 1.802 1.00 90.25 141 VAL A CA 1
ATOM 1121 C C . VAL A 1 141 ? 8.434 -14.353 0.716 1.00 90.25 141 VAL A C 1
ATOM 1123 O O . VAL A 1 141 ? 8.438 -15.468 0.203 1.00 90.25 141 VAL A O 1
ATOM 1126 N N . GLN A 1 142 ? 7.560 -13.407 0.386 1.00 87.62 142 GLN A N 1
ATOM 1127 C CA . GLN A 1 142 ? 6.586 -13.573 -0.684 1.00 87.62 142 GLN A CA 1
ATOM 1128 C C . GLN A 1 142 ? 6.570 -12.332 -1.564 1.00 87.62 142 GLN A C 1
ATOM 1130 O O . GLN A 1 142 ? 6.646 -11.197 -1.091 1.00 87.62 142 GLN A O 1
ATOM 1135 N N . VAL A 1 143 ? 6.451 -12.555 -2.868 1.00 90.62 143 VAL A N 1
ATOM 1136 C CA . VAL A 1 143 ? 6.257 -11.479 -3.836 1.00 90.62 143 VAL A CA 1
ATOM 1137 C C . VAL A 1 143 ? 4.753 -11.319 -4.048 1.00 90.62 143 VAL A C 1
ATOM 1139 O O . VAL A 1 143 ? 4.103 -12.300 -4.410 1.00 90.62 143 VAL A O 1
ATOM 1142 N N . PRO A 1 144 ? 4.175 -10.124 -3.828 1.00 90.75 144 PRO A N 1
ATOM 1143 C CA . PRO A 1 144 ? 2.748 -9.912 -4.038 1.00 90.75 144 PRO A CA 1
ATOM 1144 C C . PRO A 1 144 ? 2.338 -10.211 -5.483 1.00 90.75 144 PRO A C 1
ATOM 1146 O O . PRO A 1 144 ? 2.981 -9.730 -6.411 1.00 90.75 144 PRO A O 1
ATOM 1149 N N . ASP A 1 145 ? 1.232 -10.927 -5.678 1.00 89.94 145 ASP A N 1
ATOM 1150 C CA . ASP A 1 145 ? 0.626 -11.139 -6.998 1.00 89.94 145 ASP A CA 1
ATOM 1151 C C . ASP A 1 145 ? -0.670 -10.331 -7.125 1.00 89.94 145 ASP A C 1
ATOM 1153 O O . ASP A 1 145 ? -1.786 -10.830 -6.993 1.00 89.94 145 ASP A O 1
ATOM 1157 N N . ASN A 1 146 ? -0.521 -9.016 -7.276 1.00 93.69 146 ASN A N 1
ATOM 1158 C CA . ASN A 1 146 ? -1.643 -8.092 -7.409 1.00 93.69 146 ASN A CA 1
ATOM 1159 C C . ASN A 1 146 ? -1.486 -7.192 -8.644 1.00 93.69 146 ASN A C 1
ATOM 1161 O O . ASN A 1 146 ? -0.478 -7.227 -9.354 1.00 93.69 146 ASN A O 1
ATOM 1165 N N . ALA A 1 147 ? -2.514 -6.390 -8.936 1.00 95.38 147 ALA A N 1
ATOM 1166 C CA . ALA A 1 147 ? -2.517 -5.501 -10.099 1.00 95.38 147 ALA A CA 1
ATOM 1167 C C . ALA A 1 147 ? -1.338 -4.511 -10.090 1.00 95.38 147 ALA A C 1
ATOM 1169 O O . ALA A 1 147 ? -0.706 -4.314 -11.124 1.00 95.38 147 ALA A O 1
ATOM 1170 N N . THR A 1 148 ? -0.995 -3.952 -8.925 1.00 95.25 148 THR A N 1
ATOM 1171 C CA . THR A 1 148 ? 0.135 -3.027 -8.776 1.00 95.25 148 THR A CA 1
ATOM 1172 C C . THR A 1 148 ? 1.461 -3.705 -9.102 1.00 95.25 148 THR A C 1
ATOM 1174 O O . THR A 1 148 ? 2.255 -3.139 -9.843 1.00 95.25 148 THR A O 1
ATOM 1177 N N . MET A 1 149 ? 1.687 -4.934 -8.625 1.00 95.44 149 MET A N 1
ATOM 1178 C CA . MET A 1 149 ? 2.902 -5.681 -8.958 1.00 95.44 149 MET A CA 1
ATOM 1179 C C . MET A 1 149 ? 3.028 -5.895 -10.470 1.00 95.44 149 MET A C 1
ATOM 1181 O O . MET A 1 149 ? 4.097 -5.679 -11.031 1.00 95.44 149 MET A O 1
ATOM 1185 N N . ARG A 1 150 ? 1.940 -6.278 -11.147 1.00 95.06 150 ARG A N 1
ATOM 1186 C CA . ARG A 1 150 ? 1.946 -6.465 -12.608 1.00 95.06 150 ARG A CA 1
ATOM 1187 C C . ARG A 1 150 ? 2.247 -5.166 -13.358 1.00 95.06 150 ARG A C 1
ATOM 1189 O O . ARG A 1 150 ? 3.045 -5.178 -14.287 1.00 95.06 150 ARG A O 1
ATOM 1196 N N . GLN A 1 151 ? 1.665 -4.049 -12.925 1.00 96.06 151 GLN A N 1
ATOM 1197 C CA . GLN A 1 151 ? 1.956 -2.732 -13.499 1.00 96.06 151 GLN A CA 1
ATOM 1198 C C . GLN A 1 151 ? 3.421 -2.331 -13.309 1.00 96.06 151 GLN A C 1
ATOM 1200 O O . GLN A 1 151 ? 4.041 -1.841 -14.244 1.00 96.06 151 GLN A O 1
ATOM 1205 N N . LEU A 1 152 ? 3.994 -2.564 -12.127 1.00 96.62 152 LEU A N 1
ATOM 1206 C CA . LEU A 1 152 ? 5.396 -2.237 -11.866 1.00 96.62 152 LEU A CA 1
ATOM 1207 C C . LEU A 1 152 ? 6.352 -3.099 -12.692 1.00 96.62 152 LEU A C 1
ATOM 1209 O O . LEU A 1 152 ? 7.326 -2.566 -13.209 1.00 96.62 152 LEU A O 1
ATOM 1213 N N . ARG A 1 153 ? 6.046 -4.389 -12.895 1.00 94.56 153 ARG A N 1
ATOM 1214 C CA . ARG A 1 153 ? 6.831 -5.243 -13.804 1.00 94.56 153 ARG A CA 1
ATOM 1215 C C . ARG A 1 153 ? 6.796 -4.723 -15.235 1.00 94.56 153 ARG A C 1
ATOM 1217 O O . ARG A 1 153 ? 7.837 -4.688 -15.878 1.00 94.56 153 ARG A O 1
ATOM 1224 N N . PHE A 1 154 ? 5.627 -4.283 -15.700 1.00 94.31 154 PHE A N 1
ATOM 1225 C CA . PHE A 1 154 ? 5.489 -3.676 -17.021 1.00 94.31 154 PHE A CA 1
ATOM 1226 C C . PHE A 1 154 ? 6.319 -2.390 -17.147 1.00 94.31 154 PHE A C 1
ATOM 1228 O O . PHE A 1 154 ? 7.014 -2.207 -18.138 1.00 94.31 154 PHE A O 1
ATOM 1235 N N . ILE A 1 155 ? 6.312 -1.521 -16.131 1.00 95.31 155 ILE A N 1
ATOM 1236 C CA . ILE A 1 155 ? 7.152 -0.311 -16.116 1.00 95.31 155 ILE A CA 1
ATOM 1237 C C . ILE A 1 155 ? 8.640 -0.679 -16.145 1.00 95.31 155 ILE A C 1
ATOM 1239 O O . ILE A 1 155 ? 9.377 -0.131 -16.955 1.00 95.31 155 ILE A O 1
ATOM 1243 N N . ASP A 1 156 ? 9.067 -1.642 -15.325 1.00 95.06 156 ASP A N 1
ATOM 1244 C CA . ASP A 1 156 ? 10.456 -2.123 -15.299 1.00 95.06 156 ASP A CA 1
ATOM 1245 C C . ASP A 1 156 ? 10.893 -2.758 -16.637 1.00 95.06 156 ASP A C 1
ATOM 1247 O O . ASP A 1 156 ? 12.081 -2.814 -16.958 1.00 95.06 156 ASP A O 1
ATOM 1251 N N . GLU A 1 157 ? 9.960 -3.334 -17.395 1.00 93.50 157 GLU A N 1
ATOM 1252 C CA . GLU A 1 157 ? 10.209 -3.863 -18.738 1.00 93.50 157 GLU A CA 1
ATOM 1253 C C . GLU A 1 157 ? 10.335 -2.737 -19.768 1.00 93.50 157 GLU A C 1
ATOM 1255 O O . GLU A 1 157 ? 11.285 -2.732 -20.547 1.00 93.50 157 GLU A O 1
ATOM 1260 N N . GLN A 1 158 ? 9.435 -1.751 -19.724 1.00 92.50 158 GLN A N 1
ATOM 1261 C CA . GLN A 1 158 ? 9.499 -0.569 -20.585 1.00 92.50 158 GLN A CA 1
ATOM 1262 C C . GLN A 1 158 ? 10.775 0.245 -20.342 1.00 92.50 158 GLN A C 1
ATOM 1264 O O . GLN A 1 158 ? 11.411 0.674 -21.297 1.00 92.50 158 GLN A O 1
ATOM 1269 N N . GLU A 1 159 ? 11.187 0.419 -19.085 1.00 90.19 159 GLU A N 1
ATOM 1270 C CA . GLU A 1 159 ? 12.436 1.104 -18.733 1.00 90.19 159 GLU A CA 1
ATOM 1271 C C . GLU A 1 159 ? 13.651 0.371 -19.313 1.00 90.19 159 GLU A C 1
ATOM 1273 O O . GLU A 1 159 ? 14.464 0.982 -20.000 1.00 90.19 159 GLU A O 1
ATOM 1278 N N . ARG A 1 160 ? 13.709 -0.961 -19.174 1.00 88.62 160 ARG A N 1
ATOM 1279 C CA . ARG A 1 160 ? 14.765 -1.772 -19.805 1.00 88.62 160 ARG A CA 1
ATOM 1280 C C . ARG A 1 160 ? 14.778 -1.659 -21.329 1.00 88.62 160 ARG A C 1
ATOM 1282 O O . ARG A 1 160 ? 15.858 -1.638 -21.915 1.00 88.62 160 ARG A O 1
ATOM 1289 N N . ALA A 1 161 ? 13.610 -1.612 -21.969 1.00 87.88 161 ALA A N 1
ATOM 1290 C CA . ALA A 1 161 ? 13.513 -1.443 -23.416 1.00 87.88 161 ALA A CA 1
ATOM 1291 C C . ALA A 1 161 ? 14.018 -0.059 -23.855 1.00 87.88 161 ALA A C 1
ATOM 1293 O O . ALA A 1 161 ? 14.813 0.032 -24.785 1.00 87.88 161 ALA A O 1
ATOM 1294 N N . MET A 1 162 ? 13.631 1.003 -23.143 1.00 86.81 162 MET A N 1
ATOM 1295 C CA . MET A 1 162 ? 14.105 2.363 -23.417 1.00 86.81 162 MET A CA 1
ATOM 1296 C C . MET A 1 162 ? 15.613 2.504 -23.212 1.00 86.81 162 MET A C 1
ATOM 1298 O O . MET A 1 162 ? 16.276 3.106 -24.051 1.00 86.81 162 MET A O 1
ATOM 1302 N N . ASP A 1 163 ? 16.166 1.940 -22.138 1.00 85.56 163 ASP A N 1
ATOM 1303 C CA . ASP A 1 163 ? 17.610 1.959 -21.886 1.00 85.56 163 ASP A CA 1
ATOM 1304 C C . ASP A 1 163 ? 18.371 1.236 -23.002 1.00 85.56 163 ASP A C 1
ATOM 1306 O O . ASP A 1 163 ? 19.391 1.723 -23.494 1.00 85.56 163 ASP A O 1
ATOM 1310 N N . HIS A 1 164 ? 17.853 0.089 -23.448 1.00 79.88 164 HIS A N 1
ATOM 1311 C CA . HIS A 1 164 ? 18.424 -0.647 -24.570 1.00 79.88 164 HIS A CA 1
ATOM 1312 C C . HIS A 1 164 ? 18.370 0.170 -25.871 1.00 79.88 164 HIS A C 1
ATOM 1314 O O . HIS A 1 164 ? 19.376 0.276 -26.573 1.00 79.88 164 HIS A O 1
ATOM 1320 N N . ASP A 1 165 ? 17.232 0.798 -26.167 1.00 80.31 165 ASP A N 1
ATOM 1321 C CA . ASP A 1 165 ? 17.059 1.642 -27.351 1.00 80.31 165 ASP A CA 1
ATOM 1322 C C . ASP A 1 165 ? 17.944 2.892 -27.311 1.00 80.31 165 ASP A C 1
ATOM 1324 O O . ASP A 1 165 ? 18.494 3.276 -28.343 1.00 80.31 165 ASP A O 1
ATOM 1328 N N . GLN A 1 166 ? 18.143 3.505 -26.141 1.00 75.81 166 GLN A N 1
ATOM 1329 C CA . GLN A 1 166 ? 19.063 4.632 -25.971 1.00 75.81 166 GLN A CA 1
ATOM 1330 C C . GLN A 1 166 ? 20.517 4.218 -26.207 1.00 75.81 166 GLN A C 1
ATOM 1332 O O . GLN A 1 166 ? 21.242 4.918 -26.913 1.00 75.81 166 GLN A O 1
ATOM 1337 N N . VAL A 1 167 ? 20.949 3.074 -25.665 1.00 75.06 167 VAL A N 1
ATOM 1338 C CA . VAL A 1 167 ? 22.303 2.546 -25.900 1.00 75.06 167 VAL A CA 1
ATOM 1339 C C . VAL A 1 167 ? 22.506 2.218 -27.381 1.00 75.06 167 VAL A C 1
ATOM 1341 O O . VAL A 1 167 ? 23.548 2.543 -27.954 1.00 75.06 167 VAL A O 1
ATOM 1344 N N . GLU A 1 168 ? 21.511 1.623 -28.035 1.00 71.19 168 GLU A N 1
ATOM 1345 C CA . GLU A 1 168 ? 21.558 1.342 -29.471 1.00 71.19 168 GLU A CA 1
ATOM 1346 C C . GLU A 1 168 ? 21.503 2.619 -30.327 1.00 71.19 168 GLU A C 1
ATOM 1348 O O . GLU A 1 168 ? 22.189 2.707 -31.347 1.00 71.19 168 GLU A O 1
ATOM 1353 N N . GLN A 1 169 ? 20.761 3.650 -29.917 1.00 67.81 169 GLN A N 1
ATOM 1354 C CA . GLN A 1 169 ? 20.776 4.962 -30.571 1.00 67.81 169 GLN A CA 1
ATOM 1355 C C . GLN A 1 169 ? 22.131 5.659 -30.430 1.00 67.81 169 GLN A C 1
ATOM 1357 O O . GLN A 1 169 ? 22.651 6.137 -31.435 1.00 67.81 169 GLN A O 1
ATOM 1362 N N . GLN A 1 170 ? 22.741 5.652 -29.241 1.00 65.19 170 GLN A N 1
ATOM 1363 C CA . GLN A 1 170 ? 24.095 6.179 -29.030 1.00 65.19 170 GLN A CA 1
ATOM 1364 C C . GLN A 1 170 ? 25.127 5.431 -29.883 1.00 65.19 170 GLN A C 1
ATOM 1366 O O . GLN A 1 170 ? 25.992 6.040 -30.508 1.00 65.19 170 GLN A O 1
ATOM 1371 N N . ARG A 1 171 ? 25.009 4.102 -30.000 1.00 64.19 171 ARG A N 1
ATOM 1372 C CA . ARG A 1 171 ? 25.854 3.312 -30.913 1.00 64.19 171 ARG A CA 1
ATOM 1373 C C . ARG A 1 171 ? 25.670 3.701 -32.379 1.00 64.19 171 ARG A C 1
ATOM 1375 O O . ARG A 1 171 ? 26.634 3.667 -33.138 1.00 64.19 171 ARG A O 1
ATOM 1382 N N . ARG A 1 172 ? 24.455 4.077 -32.785 1.00 68.31 172 ARG A N 1
ATOM 1383 C CA . ARG A 1 172 ? 24.144 4.558 -34.143 1.00 68.31 172 ARG A CA 1
ATOM 1384 C C . ARG A 1 172 ? 24.521 6.024 -34.368 1.00 68.31 172 ARG A C 1
ATOM 1386 O O . ARG A 1 172 ? 24.450 6.484 -35.507 1.00 68.31 172 ARG A O 1
ATOM 1393 N N . GLU A 1 173 ? 24.923 6.751 -33.331 1.00 77.12 173 GLU A N 1
ATOM 1394 C CA . GLU A 1 173 ? 25.222 8.179 -33.419 1.00 77.12 173 GLU A CA 1
ATOM 1395 C C . GLU A 1 173 ? 26.485 8.458 -34.245 1.00 77.12 173 GLU A C 1
ATOM 1397 O O . GLU A 1 173 ? 26.530 9.443 -34.976 1.00 77.12 173 GLU A O 1
ATOM 1402 N N . TYR A 1 174 ? 27.466 7.548 -34.233 1.00 82.81 174 TYR A N 1
ATOM 1403 C CA . TYR A 1 174 ? 28.671 7.640 -35.060 1.00 82.81 174 TYR A CA 1
ATOM 1404 C C . TYR A 1 174 ? 28.680 6.580 -36.157 1.00 82.81 174 TYR A C 1
ATOM 1406 O O . TYR A 1 174 ? 28.559 5.387 -35.894 1.00 82.81 174 TYR A O 1
ATOM 1414 N N . HIS A 1 175 ? 28.875 7.007 -37.404 1.00 82.62 175 HIS A N 1
ATOM 1415 C CA . HIS A 1 175 ? 28.977 6.111 -38.556 1.00 82.62 175 HIS A CA 1
ATOM 1416 C C . HIS A 1 175 ? 30.316 6.273 -39.271 1.00 82.62 175 HIS A C 1
ATOM 1418 O O . HIS A 1 175 ? 30.831 7.382 -39.418 1.00 82.62 175 HIS A O 1
ATOM 1424 N N . LEU A 1 176 ? 30.874 5.155 -39.745 1.00 87.44 176 LEU A N 1
ATOM 1425 C CA . LEU A 1 176 ? 32.085 5.154 -40.558 1.00 87.44 176 LEU A CA 1
ATOM 1426 C C . LEU A 1 176 ? 31.765 5.671 -41.966 1.00 87.44 176 LEU A C 1
ATOM 1428 O O . LEU A 1 176 ? 31.085 5.004 -42.747 1.00 87.44 176 LEU A O 1
ATOM 1432 N N . VAL A 1 177 ? 32.287 6.844 -42.303 1.00 88.06 177 VAL A N 1
ATOM 1433 C CA . VAL A 1 177 ? 32.132 7.486 -43.610 1.00 88.06 177 VAL A CA 1
ATOM 1434 C C . VAL A 1 177 ? 33.501 7.602 -44.274 1.00 88.06 177 VAL A C 1
ATOM 1436 O O . VAL A 1 177 ? 34.506 7.888 -43.626 1.00 88.06 177 VAL A O 1
ATOM 1439 N N . ARG A 1 178 ? 33.567 7.376 -45.589 1.00 90.88 178 ARG A N 1
ATOM 1440 C CA . ARG A 1 178 ? 34.783 7.637 -46.370 1.00 90.88 178 ARG A CA 1
ATOM 1441 C C . ARG A 1 178 ? 34.787 9.091 -46.816 1.00 90.88 178 ARG A C 1
ATOM 1443 O O . ARG A 1 178 ? 33.951 9.488 -47.622 1.00 90.88 178 ARG A O 1
ATOM 1450 N N . VAL A 1 179 ? 35.748 9.859 -46.323 1.00 88.38 179 VAL A N 1
ATOM 1451 C CA . VAL A 1 179 ? 35.927 11.274 -46.663 1.00 88.38 179 VAL A CA 1
ATOM 1452 C C . VAL A 1 179 ? 37.216 11.430 -47.454 1.00 88.38 179 VAL A C 1
ATOM 1454 O O . VAL A 1 179 ? 38.202 10.747 -47.193 1.00 88.38 179 VAL A O 1
ATOM 1457 N N . ARG A 1 180 ? 37.231 12.314 -48.452 1.00 91.62 180 ARG A N 1
ATOM 1458 C CA . ARG A 1 180 ? 38.418 12.544 -49.278 1.00 91.62 180 ARG A CA 1
ATOM 1459 C C . ARG A 1 180 ? 39.276 13.652 -48.668 1.00 91.62 180 ARG A C 1
ATOM 1461 O O . ARG A 1 180 ? 38.865 14.805 -48.665 1.00 91.62 180 ARG A O 1
ATOM 1468 N N . MET A 1 181 ? 40.473 13.310 -48.197 1.00 88.50 181 MET A N 1
ATOM 1469 C CA . MET A 1 181 ? 41.472 14.256 -47.690 1.00 88.50 181 MET A CA 1
ATOM 1470 C C . MET A 1 181 ? 42.666 14.289 -48.641 1.00 88.50 181 MET A C 1
ATOM 1472 O O . MET A 1 181 ? 43.242 13.248 -48.945 1.00 88.50 181 MET A O 1
ATOM 1476 N N . HIS A 1 182 ? 43.011 15.475 -49.156 1.00 91.25 182 HIS A N 1
ATOM 1477 C CA . HIS A 1 182 ? 44.127 15.670 -50.098 1.00 91.25 182 HIS A CA 1
ATOM 1478 C C . HIS A 1 182 ? 44.121 14.697 -51.296 1.00 91.25 182 HIS A C 1
ATOM 1480 O O . HIS A 1 182 ? 45.161 14.243 -51.758 1.00 91.25 182 HIS A O 1
ATOM 1486 N N . GLY A 1 183 ? 42.931 14.351 -51.798 1.00 89.69 183 GLY A N 1
ATOM 1487 C CA . GLY A 1 183 ? 42.769 13.432 -52.927 1.00 89.69 183 GLY A CA 1
ATOM 1488 C C . GLY A 1 183 ? 42.643 11.950 -52.555 1.00 89.69 183 GLY A C 1
ATOM 1489 O O . GLY A 1 183 ? 42.176 11.186 -53.405 1.00 89.69 183 GLY A O 1
ATOM 1490 N N . THR A 1 184 ? 42.917 11.564 -51.305 1.00 91.69 184 THR A N 1
ATOM 1491 C CA . THR A 1 184 ? 42.876 10.174 -50.819 1.00 91.69 184 THR A CA 1
ATOM 1492 C C . THR A 1 184 ? 41.627 9.917 -49.964 1.00 91.69 184 THR A C 1
ATOM 1494 O O . THR A 1 184 ? 41.318 10.717 -49.081 1.00 91.69 184 THR A O 1
ATOM 1497 N N . PRO A 1 185 ? 40.869 8.831 -50.198 1.00 91.81 185 PRO A N 1
ATOM 1498 C CA . PRO A 1 185 ? 39.740 8.462 -49.349 1.00 91.81 185 PRO A CA 1
ATOM 1499 C C . PRO A 1 185 ? 40.224 7.877 -48.013 1.00 91.81 185 PRO A C 1
ATOM 1501 O O . PRO A 1 185 ? 40.900 6.851 -47.988 1.00 91.81 185 PRO A O 1
ATOM 1504 N N . VAL A 1 186 ? 39.834 8.507 -46.906 1.00 93.56 186 VAL A N 1
ATOM 1505 C CA . VAL A 1 186 ? 40.147 8.102 -45.531 1.00 93.56 186 VAL A CA 1
ATOM 1506 C C . VAL A 1 186 ? 38.843 7.727 -44.813 1.00 93.56 186 VAL A C 1
ATOM 1508 O O . VAL A 1 186 ? 37.886 8.506 -44.846 1.00 93.56 186 VAL A O 1
ATOM 1511 N N . PRO A 1 187 ? 38.751 6.537 -44.193 1.00 91.50 187 PRO A N 1
ATOM 1512 C CA . PRO A 1 187 ? 37.597 6.163 -43.385 1.00 91.50 187 PRO A CA 1
ATOM 1513 C C . PRO A 1 187 ? 37.647 6.874 -42.024 1.00 91.50 187 PRO A C 1
ATOM 1515 O O . PRO A 1 187 ? 38.645 6.782 -41.314 1.00 91.50 187 PRO A O 1
ATOM 1518 N N . MET A 1 188 ? 36.575 7.574 -41.653 1.00 90.00 188 MET A N 1
ATOM 1519 C CA . MET A 1 188 ? 36.457 8.292 -40.378 1.00 90.00 188 MET A CA 1
ATOM 1520 C C . MET A 1 188 ? 35.075 8.089 -39.757 1.00 90.00 188 MET A C 1
ATOM 1522 O O . MET A 1 188 ? 34.082 8.023 -40.479 1.00 90.00 188 MET A O 1
ATOM 1526 N N . TYR A 1 189 ? 35.001 8.007 -38.428 1.00 88.38 189 TYR A N 1
ATOM 1527 C CA . TYR A 1 189 ? 33.728 8.009 -37.706 1.00 88.38 189 TYR A CA 1
ATOM 1528 C C . TYR A 1 189 ? 33.225 9.441 -37.553 1.00 88.38 189 TYR A C 1
ATOM 1530 O O . TYR A 1 189 ? 33.916 10.275 -36.972 1.00 88.38 189 TYR A O 1
ATOM 1538 N N . LEU A 1 190 ? 32.032 9.720 -38.071 1.00 86.69 190 LEU A N 1
ATOM 1539 C CA . LEU A 1 190 ? 31.391 11.032 -37.986 1.00 86.69 190 LEU A CA 1
ATOM 1540 C C . LEU A 1 190 ? 30.061 10.921 -37.242 1.00 86.69 190 LEU A C 1
ATOM 1542 O O . LEU A 1 190 ? 29.345 9.931 -37.418 1.00 86.69 190 LEU A O 1
ATOM 1546 N N . ASN A 1 191 ? 29.742 11.941 -36.443 1.00 88.19 191 ASN A N 1
ATOM 1547 C CA . ASN A 1 191 ? 28.444 12.065 -35.792 1.00 88.19 191 ASN A CA 1
ATOM 1548 C C . ASN A 1 191 ? 27.367 12.321 -36.862 1.00 88.19 191 ASN A C 1
ATOM 1550 O O . ASN A 1 191 ? 27.510 13.197 -37.719 1.00 88.19 191 ASN A O 1
ATOM 1554 N N . VAL A 1 192 ? 26.305 11.519 -36.851 1.00 85.12 192 VAL A N 1
ATOM 1555 C CA . VAL A 1 192 ? 25.235 11.572 -37.853 1.00 85.12 192 VAL A CA 1
ATOM 1556 C C . VAL A 1 192 ? 24.382 12.831 -37.698 1.00 85.12 192 VAL A C 1
ATOM 1558 O O . VAL A 1 192 ? 23.924 13.361 -38.711 1.00 85.12 192 VAL A O 1
ATOM 1561 N N . SER A 1 193 ? 24.177 13.318 -36.473 1.00 84.25 193 SER A N 1
ATOM 1562 C CA . SER A 1 193 ? 23.406 14.533 -36.185 1.00 84.25 193 SER A CA 1
ATOM 1563 C C . SER A 1 193 ? 24.124 15.767 -36.729 1.00 84.25 193 SER A C 1
ATOM 1565 O O . SER A 1 193 ? 23.522 16.530 -37.486 1.00 84.25 193 SER A O 1
ATOM 1567 N N . ASP A 1 194 ? 25.426 15.892 -36.457 1.00 87.12 194 ASP A N 1
ATOM 1568 C CA . ASP A 1 194 ? 26.260 16.990 -36.969 1.00 87.12 194 ASP A CA 1
ATOM 1569 C C . ASP A 1 194 ? 26.328 16.969 -38.502 1.00 87.12 194 ASP A C 1
ATOM 1571 O O . ASP A 1 194 ? 26.223 17.998 -39.170 1.00 87.12 194 ASP A O 1
ATOM 1575 N N . LEU A 1 195 ? 26.468 15.774 -39.088 1.00 87.19 195 LEU A N 1
ATOM 1576 C CA . LEU A 1 195 ? 26.512 15.603 -40.539 1.00 87.19 195 LEU A CA 1
ATOM 1577 C C . LEU A 1 195 ? 25.170 15.962 -41.193 1.00 87.19 195 LEU A C 1
ATOM 1579 O O . LEU A 1 195 ? 25.156 16.544 -42.276 1.00 87.19 195 LEU A O 1
ATOM 1583 N N . ARG A 1 196 ? 24.038 15.645 -40.553 1.00 87.00 196 ARG A N 1
ATOM 1584 C CA . ARG A 1 196 ? 22.704 16.047 -41.029 1.00 87.00 196 ARG A CA 1
ATOM 1585 C C . ARG A 1 196 ? 22.512 17.550 -40.951 1.00 87.00 196 ARG A C 1
ATOM 1587 O O . ARG A 1 196 ? 22.057 18.126 -41.934 1.00 87.00 196 ARG A O 1
ATOM 1594 N N . GLU A 1 197 ? 22.884 18.167 -39.835 1.00 89.06 197 GLU A N 1
ATOM 1595 C CA . GLU A 1 197 ? 22.797 19.615 -39.649 1.00 89.06 197 GLU A CA 1
ATOM 1596 C C . GLU A 1 197 ? 23.634 20.357 -40.698 1.00 89.06 197 GLU A C 1
ATOM 1598 O O . GLU A 1 197 ? 23.113 21.224 -41.399 1.00 89.06 197 GLU A O 1
ATOM 1603 N N . ALA A 1 198 ? 24.886 19.936 -40.902 1.00 88.75 198 ALA A N 1
ATOM 1604 C CA . ALA A 1 198 ? 25.771 20.511 -41.914 1.00 88.75 198 ALA A CA 1
ATOM 1605 C C . ALA A 1 198 ? 25.228 20.376 -43.349 1.00 88.75 198 ALA A C 1
ATOM 1607 O O . ALA A 1 198 ? 25.493 21.228 -44.197 1.00 88.75 198 ALA A O 1
ATOM 1608 N N . LEU A 1 199 ? 24.469 19.312 -43.634 1.00 88.31 199 LEU A N 1
ATOM 1609 C CA . LEU A 1 199 ? 23.857 19.056 -44.941 1.00 88.31 199 LEU A CA 1
ATOM 1610 C C . LEU A 1 199 ? 22.421 19.597 -45.067 1.00 88.31 199 LEU A C 1
ATOM 1612 O O . LEU A 1 199 ? 21.801 19.411 -46.115 1.00 88.31 199 LEU A O 1
ATOM 1616 N N . GLY A 1 200 ? 21.871 20.238 -44.029 1.00 89.38 200 GLY A N 1
ATOM 1617 C CA . GLY A 1 200 ? 20.485 20.723 -44.011 1.00 89.38 200 GLY A CA 1
ATOM 1618 C C . GLY A 1 200 ?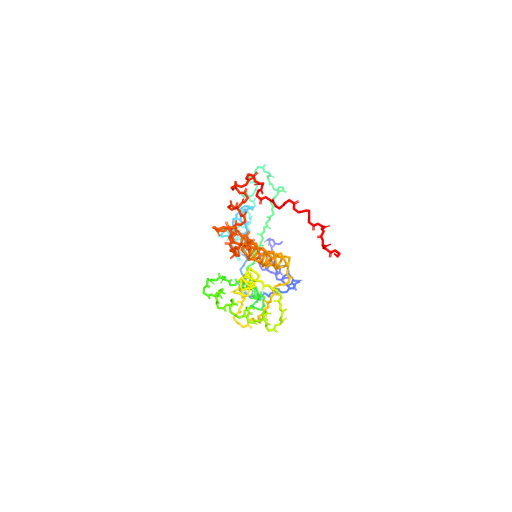 19.429 19.609 -44.051 1.00 89.38 200 GLY A C 1
ATOM 1619 O O . GLY A 1 200 ? 18.308 19.827 -44.511 1.00 89.38 200 GLY A O 1
ATOM 1620 N N . LEU A 1 201 ? 19.781 18.399 -43.614 1.00 87.75 201 LEU A N 1
ATOM 1621 C CA . LEU A 1 201 ? 18.884 17.247 -43.567 1.00 87.75 201 LEU A CA 1
ATOM 1622 C C . LEU A 1 201 ? 18.087 17.222 -42.252 1.00 87.75 201 LEU A C 1
ATOM 1624 O O . LEU A 1 201 ? 18.591 17.640 -41.210 1.00 87.75 201 LEU A O 1
ATOM 1628 N N . PRO A 1 202 ? 16.858 16.674 -42.252 1.00 83.75 202 PRO A N 1
ATOM 1629 C CA . PRO A 1 202 ? 16.091 16.510 -41.025 1.00 83.75 202 PRO A CA 1
ATOM 1630 C C . PRO A 1 202 ? 16.778 15.549 -40.042 1.00 83.75 202 PRO A C 1
ATOM 1632 O O . PRO A 1 202 ? 17.423 14.577 -40.445 1.00 83.75 202 PRO A O 1
ATOM 1635 N N . GLN A 1 203 ? 16.570 15.791 -38.743 1.00 78.06 203 GLN A N 1
ATOM 1636 C CA . GLN A 1 203 ? 17.135 14.985 -37.648 1.00 78.06 203 GLN A CA 1
ATOM 1637 C C . GLN A 1 203 ? 16.533 13.571 -37.547 1.00 78.06 203 GLN A C 1
ATOM 1639 O O . GLN A 1 203 ? 17.094 12.693 -36.899 1.00 78.06 203 GLN A O 1
ATOM 1644 N N . TYR A 1 204 ? 15.413 13.305 -38.223 1.00 75.50 204 TYR A N 1
ATOM 1645 C CA . TYR A 1 204 ? 14.835 11.964 -38.309 1.00 75.50 204 TYR A CA 1
ATOM 1646 C C . TYR A 1 204 ? 15.385 11.177 -39.511 1.00 75.50 204 TYR A C 1
ATOM 1648 O O . TYR A 1 204 ? 15.814 11.728 -40.531 1.00 75.50 204 TYR A O 1
ATOM 1656 N N . SER A 1 205 ? 15.380 9.846 -39.407 1.00 71.19 205 SER A N 1
ATOM 1657 C CA . SER A 1 205 ? 15.793 8.975 -40.510 1.00 71.19 205 SER A CA 1
ATOM 1658 C C . SER A 1 205 ? 14.856 9.129 -41.711 1.00 71.19 205 SER A C 1
ATOM 1660 O O . SER A 1 205 ? 13.644 9.009 -41.575 1.00 71.19 205 SER A O 1
ATOM 1662 N N . LEU A 1 206 ? 15.424 9.336 -42.904 1.00 72.56 206 LEU A N 1
ATOM 1663 C CA . LEU A 1 206 ? 14.676 9.330 -44.168 1.00 72.56 206 LEU A CA 1
ATOM 1664 C C . LEU A 1 206 ? 14.404 7.908 -44.686 1.00 72.56 206 LEU A C 1
ATOM 1666 O O . LEU A 1 206 ? 13.717 7.739 -45.691 1.00 72.56 206 LEU A O 1
ATOM 1670 N N . ARG A 1 207 ? 14.961 6.875 -44.036 1.00 68.50 207 ARG A N 1
ATOM 1671 C CA . ARG A 1 207 ? 14.663 5.482 -44.380 1.00 68.50 207 ARG A CA 1
ATOM 1672 C C . ARG A 1 207 ? 13.330 5.078 -43.742 1.00 68.50 207 ARG A C 1
ATOM 1674 O O . ARG A 1 207 ? 13.218 5.182 -42.520 1.00 68.50 207 ARG A O 1
ATOM 1681 N N . PRO A 1 208 ? 12.352 4.589 -44.525 1.00 60.34 208 PRO A N 1
ATOM 1682 C CA . PRO A 1 208 ? 11.123 4.028 -43.981 1.00 60.34 208 PRO A CA 1
ATOM 1683 C C . PRO A 1 208 ? 11.422 2.830 -43.062 1.00 60.34 208 PRO A C 1
ATOM 1685 O O . PRO A 1 208 ? 12.345 2.070 -43.360 1.00 60.34 208 PRO A O 1
ATOM 1688 N N . PRO A 1 209 ? 10.627 2.608 -42.002 1.00 59.66 209 PRO A N 1
ATOM 1689 C CA . PRO A 1 209 ? 10.862 1.548 -41.015 1.00 59.66 209 PRO A CA 1
ATOM 1690 C C . PRO A 1 209 ? 10.719 0.108 -41.550 1.00 59.66 209 PRO A C 1
ATOM 1692 O O . PRO A 1 209 ? 11.076 -0.826 -40.846 1.00 59.66 209 PRO A O 1
ATOM 1695 N N . HIS A 1 210 ? 10.232 -0.098 -42.781 1.00 51.31 210 HIS A N 1
ATOM 1696 C CA . HIS A 1 210 ? 9.909 -1.425 -43.332 1.00 51.31 210 HIS A CA 1
ATOM 1697 C C . HIS A 1 210 ? 10.590 -1.722 -44.672 1.00 51.31 210 HIS A C 1
ATOM 1699 O O . HIS A 1 210 ? 9.948 -2.128 -45.640 1.00 51.31 210 HIS A O 1
ATOM 1705 N N . ARG A 1 211 ? 11.901 -1.517 -44.758 1.00 48.44 211 ARG A N 1
ATOM 1706 C CA . ARG A 1 211 ? 12.702 -2.215 -45.770 1.00 48.44 211 ARG A CA 1
ATOM 1707 C C . ARG A 1 211 ? 13.872 -2.897 -45.088 1.00 48.44 211 ARG A C 1
ATOM 1709 O O . ARG A 1 211 ? 15.001 -2.421 -45.166 1.00 48.44 211 ARG A O 1
ATOM 1716 N N . ASP A 1 212 ? 13.565 -4.012 -44.435 1.00 42.62 212 ASP A N 1
ATOM 1717 C CA . ASP A 1 212 ? 14.549 -5.073 -44.281 1.00 42.62 212 ASP A CA 1
ATOM 1718 C C . ASP A 1 212 ? 14.933 -5.530 -45.691 1.00 42.62 212 ASP A C 1
ATOM 1720 O O . ASP A 1 212 ? 14.085 -5.827 -46.536 1.00 42.62 212 ASP A O 1
ATOM 1724 N N . SER A 1 213 ? 16.222 -5.438 -45.976 1.00 47.25 213 SER A N 1
ATOM 1725 C CA . SER A 1 213 ? 16.847 -5.831 -47.232 1.00 47.25 213 SER A CA 1
ATOM 1726 C C . SER A 1 213 ? 16.552 -7.298 -47.559 1.00 47.25 213 SER A C 1
ATOM 1728 O O . SER A 1 213 ? 16.899 -8.177 -46.772 1.00 47.25 213 SER A O 1
ATOM 1730 N N . LEU A 1 214 ? 15.935 -7.524 -48.725 1.00 35.41 214 LEU A N 1
ATOM 1731 C CA . LEU A 1 214 ? 16.092 -8.750 -49.516 1.00 35.41 214 LEU A CA 1
ATOM 1732 C C . LEU A 1 214 ? 17.547 -8.892 -49.980 1.00 35.41 214 LEU A C 1
ATOM 1734 O O . LEU A 1 214 ? 18.159 -7.838 -50.282 1.00 35.41 214 LEU A O 1
#

Organism: NCBI:txid29920

Sequence (214 aa):
MVADGYDVLLGHIKRVFDTTNGLTWEESVSVYVKPTNHAPQKDYIQVATDSTAIEAQFATIWHTARLRKHGHAAFVLMLYVYVSRPRAQRLTSLRRATDGRIQEQLRRVAAYMREYSIEGGPASQRYAAISQARLPDDAPVQVPDNATMRQLRFIDEQERAMDHDQVEQQRREYHLVRVRMHGTPVPMYLNVSDLREALGLPQYSLRPPHRDSL

Radius of gyration: 36.48 Å; chains: 1; bounding box: 82×39×93 Å

Secondary structure (DSSP, 8-state):
--TT-HHHHHHHHHHHHHHSTT----TTPPEEE-SSTT--GGG-EEPPSSHHHHHHHHHHHHHHHHTSTTGGGG----EEE-----GGGGGG------HHHHHHHHHHHHHHHHHTT----HHHHHHHHHHHHTS-TTSPP----SHHHHHHHHHHHHHHHHHHHHHHHHHHHEEEEEEEETTEEEEEEEEHHHHHHHTT--SS-SS-TT----

pLDDT: mean 82.08, std 12.92, range [35.41, 96.62]

Foldseek 3Di:
DLLVADVVVVVVVVVVQVVDPQHDDDPPKWKWKDLDPPDDPVPTHTQDRGSVSNVVSVVVSLVVQQVDPVGPPPDDIDMDIDGDRPCVVVQQQQDQLDPVQLVVLLVVQVVVCVVVVPQADPQQSSVQSRVVSRGDPPDDRDRDDDPVSVVRSVVRVVVVVVVVVVVVVVVVQWDFDFDADPNDTDTDTDGPQVVCVVVVHDPDDPDDPPDPDD